Protein AF-A0A3E1P908-F1 (afdb_monomer_lite)

Sequence (232 aa):
MKKQTHFITSTYFISLIKSWLQGTKTRPEIISETADVLHLTSIDPSDVTYLLITVAREMNEDFYTDIVAHINYDADTVPTRKGLIHHLNALLAEEITLQEFMEWARWYSIDEDQLSAGIFEDFVVEYFCLDFLSANDDVFSPYMCRRALEILEYTGASPTQQKIALTLLPGHELDDFKEFLSQVASQHPSTTFIDRYLMKKFGMDHESFPYMQELLTQGTAALLKKAQLLTT

Secondary structure (DSSP, 8-state):
---------HHHHHHHHHHHHTTSS-HHHHHHHHTTTT------TT-HHHHHHHHHHHH-HHHHHHHHHH--SSTTTSPPHHHHHHHHHHHHTTSS-HHHHHHHHTSS---TT---TTTSS-HHHHIIIIIIHHHTGGG--HHHHHHHHHHHS-TTS-HHHHHHHHHT-SHHHHHHHHHHHHHHHHH---HHHHHHHHHHHHS--TTT-TTHHHHHHS-HHHHHHHHTT---

Foldseek 3Di:
DDDPPDPDALVNLLVLQLCLLQQVDAPVRSCVVCCVPQVPPDDDLQDPNVVSLVSLCVVPVVSNVVNVVRDDPFLSRHHALNNLLNLLVCCLVVVDDPSRSLSSLAVDEDDPPDDPPPRYPAVLSVCVSYPLCVVQVVPDDNVLSVLLSVLSPPPVDDSLLSLLLNLCSDPVSVVVLLVVLVCCVPPVDDQVVQQVVCCVRRVDGLVPRPCNVCSVPPRSVVSSCSSNVPDD

Radius of gyration: 21.68 Å; chains: 1; bounding box: 50×30×78 Å

pLDDT: mean 86.83, std 12.47, range [29.58, 98.25]

Structure (mmCIF, N/CA/C/O backbone):
data_AF-A0A3E1P908-F1
#
_entry.id   AF-A0A3E1P908-F1
#
loop_
_atom_site.group_PDB
_atom_site.id
_atom_site.type_symbol
_atom_site.label_atom_id
_atom_site.label_alt_id
_atom_site.label_comp_id
_atom_site.label_asym_id
_atom_site.label_entity_id
_atom_site.label_seq_id
_atom_site.pdbx_PDB_ins_code
_atom_site.Cartn_x
_atom_site.Cartn_y
_atom_site.Cartn_z
_atom_site.occupancy
_atom_site.B_iso_or_equiv
_atom_site.auth_seq_id
_atom_site.auth_comp_id
_atom_site.auth_asym_id
_atom_site.auth_atom_id
_atom_site.pdbx_PDB_model_num
ATOM 1 N N . MET A 1 1 ? 5.418 -1.144 -46.064 1.00 31.47 1 MET A N 1
ATOM 2 C CA . MET A 1 1 ? 4.814 -0.412 -44.924 1.00 31.47 1 MET A CA 1
ATOM 3 C C . MET A 1 1 ? 5.947 0.070 -44.032 1.00 31.47 1 MET A C 1
ATOM 5 O O . MET A 1 1 ? 6.882 -0.698 -43.841 1.00 31.47 1 MET A O 1
ATOM 9 N N . LYS A 1 2 ? 5.929 1.319 -43.550 1.00 29.58 2 LYS A N 1
ATOM 10 C CA . LYS A 1 2 ? 6.964 1.806 -42.622 1.00 29.58 2 LYS A CA 1
ATOM 11 C C . LYS A 1 2 ? 6.670 1.234 -41.233 1.00 29.58 2 LYS A C 1
ATOM 13 O O . LYS A 1 2 ? 5.624 1.561 -40.682 1.00 29.58 2 LYS A O 1
ATOM 18 N N . LYS A 1 3 ? 7.569 0.417 -40.671 1.00 35.12 3 LYS A N 1
ATOM 19 C CA . LYS A 1 3 ? 7.591 0.218 -39.215 1.00 35.12 3 LYS A CA 1
ATOM 20 C C . LYS A 1 3 ? 7.874 1.590 -38.599 1.00 35.12 3 LYS A C 1
ATOM 22 O O . LYS A 1 3 ? 8.847 2.233 -38.994 1.00 35.12 3 LYS A O 1
ATOM 27 N N . GLN A 1 4 ? 7.014 2.065 -37.703 1.00 36.59 4 GLN A N 1
ATOM 28 C CA . GLN A 1 4 ? 7.345 3.210 -36.863 1.00 36.59 4 GLN A CA 1
ATOM 29 C C . GLN A 1 4 ? 8.339 2.717 -35.817 1.00 36.59 4 GLN A C 1
ATOM 31 O O . GLN A 1 4 ? 7.941 2.258 -34.754 1.00 36.59 4 GLN A O 1
ATOM 36 N N . THR A 1 5 ? 9.632 2.783 -36.129 1.00 43.94 5 THR A N 1
ATOM 37 C CA . THR A 1 5 ? 10.663 2.678 -35.099 1.00 43.94 5 THR A CA 1
ATOM 38 C C . THR A 1 5 ? 10.453 3.865 -34.165 1.00 43.94 5 THR A C 1
ATOM 40 O O . THR A 1 5 ? 10.724 5.004 -34.550 1.00 43.94 5 THR A O 1
ATOM 43 N N . HIS A 1 6 ? 9.889 3.635 -32.979 1.00 52.41 6 HIS A N 1
ATOM 44 C CA . HIS A 1 6 ? 9.967 4.629 -31.918 1.00 52.41 6 HIS A CA 1
ATOM 45 C C . HIS A 1 6 ? 11.452 4.839 -31.624 1.00 52.41 6 HIS A C 1
ATOM 47 O O . HIS A 1 6 ? 12.187 3.878 -31.398 1.00 52.41 6 HIS A O 1
ATOM 53 N N . PHE A 1 7 ? 11.912 6.086 -31.714 1.00 66.69 7 PHE A N 1
ATOM 54 C CA . PHE A 1 7 ? 13.265 6.424 -31.301 1.00 66.69 7 PHE A CA 1
ATOM 55 C C . PHE A 1 7 ? 13.305 6.311 -29.780 1.00 66.69 7 PHE A C 1
ATOM 57 O O . PHE A 1 7 ? 12.708 7.122 -29.075 1.00 66.69 7 PHE A O 1
ATOM 64 N N . ILE A 1 8 ? 13.956 5.257 -29.298 1.00 82.44 8 ILE A N 1
ATOM 65 C CA . ILE A 1 8 ? 14.173 5.010 -27.876 1.00 82.44 8 ILE A CA 1
ATOM 66 C C . ILE A 1 8 ? 15.098 6.117 -27.362 1.00 82.44 8 ILE A C 1
ATOM 68 O O . ILE A 1 8 ? 16.099 6.444 -27.999 1.00 82.44 8 ILE A O 1
ATOM 72 N N . THR A 1 9 ? 14.737 6.722 -26.235 1.00 88.38 9 THR A N 1
ATOM 73 C CA . THR A 1 9 ? 15.457 7.846 -25.617 1.00 88.38 9 THR A CA 1
ATOM 74 C C . THR A 1 9 ? 15.631 7.591 -24.126 1.00 88.38 9 THR A C 1
ATOM 76 O O . THR A 1 9 ? 14.898 6.788 -23.547 1.00 88.38 9 THR A O 1
ATOM 79 N N . SER A 1 10 ? 16.532 8.324 -23.476 1.00 86.69 10 SER A N 1
ATOM 80 C CA . SER A 1 10 ? 16.622 8.371 -22.012 1.00 86.69 10 SER A CA 1
ATOM 81 C C . SER A 1 10 ? 15.269 8.679 -21.355 1.00 86.69 10 SER A C 1
ATOM 83 O O . SER A 1 10 ? 14.907 8.030 -20.378 1.00 86.69 10 SER A O 1
ATOM 85 N N . THR A 1 11 ? 14.453 9.568 -21.938 1.00 90.38 11 THR A N 1
ATOM 86 C CA . THR A 1 11 ? 13.087 9.871 -21.466 1.00 90.38 11 THR A CA 1
ATOM 87 C C . THR A 1 11 ? 12.170 8.643 -21.424 1.00 90.38 11 THR A C 1
ATOM 89 O O . THR A 1 11 ? 11.361 8.526 -20.505 1.00 90.38 11 THR A O 1
ATOM 92 N N . TYR A 1 12 ? 12.297 7.709 -22.375 1.00 91.00 12 TYR A N 1
ATOM 93 C CA . TYR A 1 12 ? 11.526 6.458 -22.361 1.00 91.00 12 TYR A CA 1
ATOM 94 C C . TYR A 1 12 ? 11.906 5.589 -21.155 1.00 91.00 12 TYR A C 1
ATOM 96 O O . TYR A 1 12 ? 11.028 5.166 -20.405 1.00 91.00 12 TYR A O 1
ATOM 104 N N . PHE A 1 13 ? 13.205 5.404 -20.906 1.00 91.31 13 PHE A N 1
ATOM 105 C CA . PHE A 1 13 ? 13.691 4.661 -19.740 1.00 91.31 13 PHE A CA 1
ATOM 106 C C . PHE A 1 13 ? 13.316 5.335 -18.414 1.00 91.31 13 PHE A C 1
ATOM 108 O O . PHE A 1 13 ? 12.828 4.655 -17.515 1.00 91.31 13 PHE A O 1
ATOM 115 N N . ILE A 1 14 ? 13.448 6.663 -18.309 1.00 91.38 14 ILE A N 1
ATOM 116 C CA . ILE A 1 14 ? 12.999 7.433 -17.135 1.00 91.38 14 ILE A CA 1
ATOM 117 C C . ILE A 1 14 ? 11.504 7.192 -16.880 1.00 91.38 14 ILE A C 1
ATOM 119 O O . ILE A 1 14 ? 11.108 6.921 -15.748 1.00 91.38 14 ILE A O 1
ATOM 123 N N . SER A 1 15 ? 10.671 7.228 -17.926 1.00 92.69 15 SER A N 1
ATOM 124 C CA . SER A 1 15 ? 9.232 6.968 -17.810 1.00 92.69 15 SER A CA 1
ATOM 125 C C . SER A 1 15 ? 8.925 5.535 -17.367 1.00 92.69 15 SER A C 1
ATOM 127 O O . SER A 1 15 ? 8.019 5.346 -16.556 1.00 92.69 15 SER A O 1
ATOM 129 N N . LEU A 1 16 ? 9.652 4.528 -17.867 1.00 92.69 16 LEU A N 1
ATOM 130 C CA . LEU A 1 16 ? 9.482 3.132 -17.445 1.00 92.69 16 LEU A CA 1
ATOM 131 C C . LEU A 1 16 ? 9.868 2.933 -15.976 1.00 92.69 16 LEU A C 1
ATOM 133 O O . LEU A 1 16 ? 9.100 2.328 -15.229 1.00 92.69 16 LEU A O 1
ATOM 137 N N . ILE A 1 17 ? 11.012 3.479 -15.552 1.00 92.44 17 ILE A N 1
ATOM 138 C CA . ILE A 1 17 ? 11.486 3.368 -14.167 1.00 92.44 17 ILE A CA 1
ATOM 139 C C . ILE A 1 17 ? 10.501 4.062 -13.218 1.00 92.44 17 ILE A C 1
ATOM 141 O O . ILE A 1 17 ? 10.055 3.437 -12.261 1.00 92.44 17 ILE A O 1
ATOM 145 N N . LYS A 1 18 ? 10.063 5.297 -13.509 1.00 93.38 18 LYS A N 1
ATOM 146 C CA . LYS A 1 18 ? 9.038 5.973 -12.687 1.00 93.38 18 LYS A CA 1
ATOM 147 C C . LYS A 1 18 ? 7.720 5.199 -12.659 1.00 93.38 18 LYS A C 1
ATOM 149 O O . LYS A 1 18 ? 7.118 5.073 -11.598 1.00 93.38 18 LYS A O 1
ATOM 154 N N . SER A 1 19 ? 7.308 4.603 -13.783 1.00 94.50 19 SER A N 1
ATOM 155 C CA . SER A 1 19 ? 6.092 3.777 -13.831 1.00 94.50 19 SER A CA 1
ATOM 156 C C . SER A 1 19 ? 6.181 2.546 -12.924 1.00 94.50 19 SER A C 1
ATOM 158 O O . SER A 1 19 ? 5.196 2.224 -12.258 1.00 94.50 19 SER A O 1
ATOM 160 N N . TRP A 1 20 ? 7.347 1.888 -12.881 1.00 93.69 20 TRP A N 1
ATOM 161 C CA . TRP A 1 20 ? 7.646 0.784 -11.965 1.00 93.69 20 TRP A CA 1
ATOM 162 C C . TRP A 1 20 ? 7.648 1.249 -10.502 1.00 93.69 20 TRP A C 1
ATOM 164 O O . TRP A 1 20 ? 6.860 0.739 -9.710 1.00 93.69 20 TRP A O 1
ATOM 174 N N . LEU A 1 21 ? 8.460 2.252 -10.149 1.00 93.31 21 LEU A N 1
ATOM 175 C CA . LEU A 1 21 ? 8.621 2.722 -8.765 1.00 93.31 21 LEU A CA 1
ATOM 176 C C . LEU A 1 21 ? 7.287 3.206 -8.160 1.00 93.31 21 LEU A C 1
ATOM 178 O O . LEU A 1 21 ? 6.905 2.768 -7.074 1.00 93.31 21 LEU A O 1
ATOM 182 N N . GLN A 1 22 ? 6.502 3.984 -8.914 1.00 94.56 22 GLN A N 1
ATOM 183 C CA . GLN A 1 22 ? 5.172 4.451 -8.495 1.00 94.56 22 GLN A CA 1
ATOM 184 C C . GLN A 1 22 ? 4.109 3.339 -8.419 1.00 94.56 22 GLN A C 1
ATOM 186 O O . GLN A 1 22 ? 3.005 3.580 -7.917 1.00 94.56 22 GLN A O 1
ATOM 191 N N . GLY A 1 23 ? 4.403 2.150 -8.962 1.00 95.00 23 GLY A N 1
ATOM 192 C CA . GLY A 1 23 ? 3.515 0.987 -9.045 1.00 95.00 23 GLY A CA 1
ATOM 193 C C . GLY A 1 23 ? 2.497 1.022 -10.184 1.00 95.00 23 GLY A C 1
ATOM 194 O O . GLY A 1 23 ? 1.617 0.172 -10.250 1.00 95.00 23 GLY A O 1
ATOM 195 N N . THR A 1 24 ? 2.577 1.988 -11.100 1.00 95.50 24 THR A N 1
ATOM 196 C CA . THR A 1 24 ? 1.651 2.057 -12.251 1.00 95.50 24 THR A CA 1
ATOM 197 C C . THR A 1 24 ? 1.930 1.003 -13.327 1.00 95.50 24 THR A C 1
ATOM 199 O O . THR A 1 24 ? 1.135 0.868 -14.258 1.00 95.50 24 THR A O 1
ATOM 202 N N . LYS A 1 25 ? 3.038 0.262 -13.188 1.00 95.81 25 LYS A N 1
ATOM 203 C CA . LYS A 1 25 ? 3.356 -0.974 -13.904 1.00 95.81 25 LYS A CA 1
ATOM 204 C C . LYS A 1 25 ? 3.959 -2.005 -12.951 1.00 95.81 25 LYS A C 1
ATOM 206 O O . LYS A 1 25 ? 4.721 -1.665 -12.046 1.00 95.81 25 LYS A O 1
ATOM 211 N N . THR A 1 26 ? 3.654 -3.267 -13.207 1.00 94.69 26 THR A N 1
ATOM 212 C CA . THR A 1 26 ? 4.278 -4.454 -12.616 1.00 94.69 26 THR A CA 1
ATOM 213 C C . THR A 1 26 ? 5.483 -4.918 -13.444 1.00 94.69 26 THR A C 1
ATOM 215 O O . THR A 1 26 ? 5.689 -4.483 -14.581 1.00 94.69 26 THR A O 1
ATOM 218 N N . ARG A 1 27 ? 6.280 -5.849 -12.902 1.00 91.06 27 ARG A N 1
ATOM 219 C CA . ARG A 1 27 ? 7.422 -6.447 -13.611 1.00 91.06 27 ARG A CA 1
ATOM 220 C C . ARG A 1 27 ? 7.000 -7.158 -14.916 1.00 91.06 27 ARG A C 1
ATOM 222 O O . ARG A 1 27 ? 7.621 -6.865 -15.940 1.00 91.06 27 ARG A O 1
ATOM 229 N N . PRO A 1 28 ? 5.949 -8.009 -14.954 1.00 91.44 28 PRO A N 1
ATOM 230 C CA . PRO A 1 28 ? 5.472 -8.617 -16.200 1.00 91.44 28 PRO A CA 1
ATOM 231 C C . PRO A 1 28 ? 5.031 -7.600 -17.259 1.00 91.44 28 PRO A C 1
ATOM 233 O O . PRO A 1 28 ? 5.315 -7.792 -18.440 1.00 91.44 28 PRO A O 1
ATOM 236 N N . GLU A 1 29 ? 4.397 -6.491 -16.865 1.00 94.06 29 GLU A N 1
ATOM 237 C CA . GLU A 1 29 ? 3.993 -5.436 -17.805 1.00 94.06 29 GLU A CA 1
ATOM 238 C C . GLU A 1 29 ? 5.196 -4.700 -18.412 1.00 94.06 29 GLU A C 1
ATOM 240 O O . GLU A 1 29 ? 5.191 -4.422 -19.611 1.00 94.06 29 GLU A O 1
ATOM 245 N N . ILE A 1 30 ? 6.242 -4.421 -17.621 1.00 91.38 30 ILE A N 1
ATOM 246 C CA . ILE A 1 30 ? 7.501 -3.845 -18.128 1.00 91.38 30 ILE A CA 1
ATOM 247 C C . ILE A 1 30 ? 8.152 -4.794 -19.145 1.00 91.38 30 ILE A C 1
ATOM 249 O O . ILE A 1 30 ? 8.542 -4.354 -20.228 1.00 91.38 30 ILE A O 1
ATOM 253 N N . ILE A 1 31 ? 8.227 -6.097 -18.845 1.00 88.06 31 ILE A N 1
ATOM 254 C CA . ILE A 1 31 ? 8.749 -7.113 -19.777 1.00 88.06 31 ILE A CA 1
ATOM 255 C C . ILE A 1 31 ? 7.909 -7.140 -21.063 1.00 88.06 31 ILE A C 1
ATOM 257 O O . ILE A 1 31 ? 8.455 -7.061 -22.163 1.00 88.06 31 ILE A O 1
ATOM 261 N N . SER A 1 32 ? 6.581 -7.207 -20.941 1.00 88.12 32 SER A N 1
ATOM 262 C CA . SER A 1 32 ? 5.682 -7.321 -22.092 1.00 88.12 32 SER A CA 1
ATOM 263 C C . SER A 1 32 ? 5.694 -6.085 -22.992 1.00 88.12 32 SER A C 1
ATOM 265 O O . SER A 1 32 ? 5.587 -6.235 -24.207 1.00 88.12 32 SER A O 1
ATOM 267 N N . GLU A 1 33 ? 5.808 -4.875 -22.437 1.00 87.25 33 GLU A N 1
ATOM 268 C CA . GLU A 1 33 ? 5.886 -3.640 -23.232 1.00 87.25 33 GLU A CA 1
ATOM 269 C C . GLU A 1 33 ? 7.225 -3.523 -23.975 1.00 87.25 33 GLU A C 1
ATOM 271 O O . GLU A 1 33 ? 7.287 -3.008 -25.092 1.00 87.25 33 GLU A O 1
ATOM 276 N N . THR A 1 34 ? 8.302 -4.026 -23.372 1.00 84.75 34 THR A N 1
ATOM 277 C CA . THR A 1 34 ? 9.667 -3.874 -23.891 1.00 84.75 34 THR A CA 1
ATOM 278 C C . THR A 1 34 ? 10.143 -5.048 -24.755 1.00 84.75 34 THR A C 1
ATOM 280 O O . THR A 1 34 ? 11.185 -4.935 -25.401 1.00 84.75 34 THR A O 1
ATOM 283 N N . ALA A 1 35 ? 9.392 -6.151 -24.838 1.00 81.69 35 ALA A N 1
ATOM 284 C CA . ALA A 1 35 ? 9.783 -7.382 -25.537 1.00 81.69 35 ALA A CA 1
ATOM 285 C C . ALA A 1 35 ? 10.215 -7.175 -27.008 1.00 81.69 35 ALA A C 1
ATOM 287 O O . ALA A 1 35 ? 11.228 -7.728 -27.444 1.00 81.69 35 ALA A O 1
ATOM 288 N N . ASP A 1 36 ? 9.498 -6.334 -27.760 1.00 76.44 36 ASP A N 1
ATOM 289 C CA . ASP A 1 36 ? 9.789 -6.025 -29.173 1.00 76.44 36 ASP A CA 1
ATOM 290 C C . ASP A 1 36 ? 10.970 -5.053 -29.374 1.00 76.44 36 ASP A C 1
ATOM 292 O O . ASP A 1 36 ? 11.438 -4.872 -30.501 1.00 76.44 36 ASP A O 1
ATOM 296 N N . VAL A 1 37 ? 11.416 -4.391 -28.302 1.00 75.25 37 VAL A N 1
ATOM 297 C CA . VAL A 1 37 ? 12.219 -3.155 -28.352 1.00 75.25 37 VAL A CA 1
ATOM 298 C C . VAL A 1 37 ? 13.572 -3.320 -27.657 1.00 75.25 37 VAL A C 1
ATOM 300 O O . VAL A 1 37 ? 14.599 -2.925 -28.202 1.00 75.25 37 VAL A O 1
ATOM 303 N N . LEU A 1 38 ? 13.556 -3.912 -26.463 1.00 76.31 38 LEU A N 1
ATOM 304 C CA . LEU A 1 38 ? 14.710 -4.167 -25.600 1.00 76.31 38 LEU A CA 1
ATOM 305 C C . LEU A 1 38 ? 15.041 -5.666 -25.490 1.00 76.31 38 LEU A C 1
ATOM 307 O O . LEU A 1 38 ? 16.081 -6.022 -24.949 1.00 76.31 38 LEU A O 1
ATOM 311 N N . HIS A 1 39 ? 14.156 -6.543 -25.981 1.00 70.12 39 HIS A N 1
ATOM 312 C CA . HIS A 1 39 ? 14.308 -8.004 -25.954 1.00 70.12 39 HIS A CA 1
ATOM 313 C C . HIS A 1 39 ? 14.584 -8.592 -24.556 1.00 70.12 39 HIS A C 1
ATOM 315 O O . HIS A 1 39 ? 15.306 -9.581 -24.423 1.00 70.12 39 HIS A O 1
ATOM 321 N N . LEU A 1 40 ? 13.978 -8.012 -23.511 1.00 69.12 40 LEU A N 1
ATOM 322 C CA . LEU A 1 40 ? 14.090 -8.514 -22.140 1.00 69.12 40 LEU A CA 1
ATOM 323 C C . LEU A 1 40 ? 13.408 -9.886 -22.036 1.00 69.12 40 LEU A C 1
ATOM 325 O O . LEU A 1 40 ? 12.184 -9.985 -22.043 1.00 69.12 40 LEU A O 1
ATOM 329 N N . THR A 1 41 ? 14.196 -10.958 -21.954 1.00 60.09 41 THR A N 1
ATOM 330 C CA . THR A 1 41 ? 13.687 -12.333 -21.803 1.00 60.09 41 THR A CA 1
ATOM 331 C C . THR A 1 41 ? 13.385 -12.702 -20.352 1.00 60.09 41 THR A C 1
ATOM 333 O O . THR A 1 41 ? 12.559 -13.577 -20.100 1.00 60.09 41 THR A O 1
ATOM 336 N N . SER A 1 42 ? 14.046 -12.043 -19.403 1.00 60.81 42 SER A N 1
ATOM 337 C CA . SER A 1 42 ? 13.844 -12.181 -17.961 1.00 60.81 42 SER A CA 1
ATOM 338 C C . SER A 1 42 ? 14.479 -10.991 -17.249 1.00 60.81 42 SER A C 1
ATOM 340 O O . SER A 1 42 ? 15.575 -10.576 -17.627 1.00 60.81 42 SER A O 1
ATOM 342 N N . ILE A 1 43 ? 13.835 -10.489 -16.199 1.00 61.06 43 ILE A N 1
ATOM 343 C CA . ILE A 1 43 ? 14.460 -9.568 -15.242 1.00 61.06 43 ILE A CA 1
ATOM 344 C C . ILE A 1 43 ? 14.962 -10.418 -14.074 1.00 61.06 43 ILE A C 1
ATOM 346 O O . ILE A 1 43 ? 14.233 -11.295 -13.610 1.00 61.06 43 ILE A O 1
ATOM 350 N N . ASP A 1 44 ? 16.202 -10.198 -13.630 1.00 61.25 44 ASP A N 1
ATOM 351 C CA . ASP A 1 44 ? 16.678 -10.769 -12.366 1.00 61.25 44 ASP A CA 1
ATOM 352 C C . ASP A 1 44 ? 15.738 -10.289 -11.243 1.00 61.25 44 ASP A C 1
ATOM 354 O O . ASP A 1 44 ? 15.425 -9.095 -11.212 1.00 61.25 44 ASP A O 1
ATOM 358 N N . PRO A 1 45 ? 15.245 -11.165 -10.347 1.00 54.16 45 PRO A N 1
ATOM 359 C CA . PRO A 1 45 ? 14.299 -10.762 -9.305 1.00 54.16 45 PRO A CA 1
ATOM 360 C C . PRO A 1 45 ? 14.799 -9.599 -8.431 1.00 54.16 45 PRO A C 1
ATOM 362 O O . PRO A 1 45 ? 13.981 -8.895 -7.848 1.00 54.16 45 PRO A O 1
ATOM 365 N N . SER A 1 46 ? 16.112 -9.360 -8.363 1.00 56.47 46 SER A N 1
ATOM 366 C CA . SER A 1 46 ? 16.694 -8.343 -7.486 1.00 56.47 46 SER A CA 1
ATOM 367 C C . SER A 1 46 ? 16.378 -6.882 -7.843 1.00 56.47 46 SER A C 1
ATOM 369 O O . SER A 1 46 ? 16.166 -6.114 -6.908 1.00 56.47 46 SER A O 1
ATOM 371 N N . ASP A 1 47 ? 16.332 -6.457 -9.120 1.00 76.88 47 ASP A N 1
ATOM 372 C CA . ASP A 1 47 ? 16.066 -5.038 -9.449 1.00 76.88 47 ASP A CA 1
ATOM 373 C C . ASP A 1 47 ? 15.647 -4.754 -10.920 1.00 76.88 47 ASP A C 1
ATOM 375 O O . ASP A 1 47 ? 16.430 -4.871 -11.869 1.00 76.88 47 ASP A O 1
ATOM 379 N N . VAL A 1 48 ? 14.405 -4.278 -11.107 1.00 85.75 48 VAL A N 1
ATOM 380 C CA . VAL A 1 48 ? 13.860 -3.796 -12.399 1.00 85.75 48 VAL A CA 1
ATOM 381 C C . VAL A 1 48 ? 14.508 -2.476 -12.840 1.00 85.75 48 VAL A C 1
ATOM 383 O O . VAL A 1 48 ? 14.759 -2.278 -14.032 1.00 85.75 48 VAL A O 1
ATOM 386 N N . THR A 1 49 ? 14.798 -1.575 -11.901 1.00 88.00 49 THR A N 1
ATOM 387 C CA . THR A 1 49 ? 15.418 -0.269 -12.156 1.00 88.00 49 THR A CA 1
ATOM 388 C C . THR A 1 49 ? 16.844 -0.450 -12.665 1.00 88.00 49 THR A C 1
ATOM 390 O O . THR A 1 49 ? 17.193 0.105 -13.710 1.00 88.00 49 THR A O 1
ATOM 393 N N . TYR A 1 50 ? 17.648 -1.285 -11.999 1.00 86.50 50 TYR A N 1
ATOM 394 C CA . TYR A 1 50 ? 19.000 -1.628 -12.447 1.00 86.50 50 TYR A CA 1
ATOM 395 C C . TYR A 1 50 ? 19.025 -2.228 -13.857 1.00 86.50 50 TYR A C 1
ATOM 397 O O . TYR A 1 50 ? 19.880 -1.844 -14.663 1.00 86.50 50 TYR A O 1
ATOM 405 N N . LEU A 1 51 ? 18.088 -3.125 -14.194 1.00 86.06 51 LEU A N 1
ATOM 406 C CA . LEU A 1 51 ? 18.019 -3.671 -15.550 1.00 86.06 51 LEU A CA 1
ATOM 407 C C . LEU A 1 51 ? 17.726 -2.573 -16.578 1.00 86.06 51 LEU A C 1
ATOM 409 O O . LEU A 1 51 ? 18.428 -2.482 -17.584 1.00 86.06 51 LEU A O 1
ATOM 413 N N . LEU A 1 52 ? 16.724 -1.724 -16.329 1.00 89.12 52 LEU A N 1
ATOM 414 C CA . LEU A 1 52 ? 16.366 -0.636 -17.243 1.00 89.12 52 LEU A CA 1
ATOM 415 C C . LEU A 1 52 ? 17.531 0.350 -17.439 1.00 89.12 52 LEU A C 1
ATOM 417 O O . LEU A 1 52 ? 17.783 0.770 -18.567 1.00 89.12 52 LEU A O 1
ATOM 421 N N . ILE A 1 53 ? 18.288 0.658 -16.380 1.00 88.50 53 ILE A N 1
ATOM 422 C CA . ILE A 1 53 ? 19.508 1.482 -16.443 1.00 88.50 53 ILE A CA 1
ATOM 423 C C . ILE A 1 53 ? 20.620 0.787 -17.245 1.00 88.50 53 ILE A C 1
ATOM 425 O O . ILE A 1 53 ? 21.268 1.423 -18.079 1.00 88.50 53 ILE A O 1
ATOM 429 N N . THR A 1 54 ? 20.838 -0.509 -17.019 1.00 86.75 54 THR A N 1
ATOM 430 C CA . THR A 1 54 ? 21.863 -1.303 -17.717 1.00 86.75 54 THR A CA 1
ATOM 431 C C . THR A 1 54 ? 21.590 -1.344 -19.217 1.00 86.75 54 THR A C 1
ATOM 433 O O . THR A 1 54 ? 22.455 -0.987 -20.015 1.00 86.75 54 THR A O 1
ATOM 436 N N . VAL A 1 55 ? 20.358 -1.677 -19.597 1.00 86.81 55 VAL A N 1
ATOM 437 C CA . VAL A 1 55 ? 19.922 -1.744 -20.995 1.00 86.81 55 VAL A CA 1
ATOM 438 C C . VAL A 1 55 ? 19.980 -0.365 -21.654 1.00 86.81 55 VAL A C 1
ATOM 440 O O . VAL A 1 55 ? 20.469 -0.244 -22.775 1.00 86.81 55 VAL A O 1
ATOM 443 N N . ALA A 1 56 ? 19.567 0.700 -20.957 1.00 88.38 56 ALA A N 1
ATOM 444 C CA . ALA A 1 56 ? 19.708 2.063 -21.464 1.00 88.38 56 ALA A CA 1
ATOM 445 C C . ALA A 1 56 ? 21.168 2.406 -21.791 1.00 88.38 56 ALA A C 1
ATOM 447 O O . ALA A 1 56 ? 21.441 2.939 -22.868 1.00 88.38 56 ALA A O 1
ATOM 448 N N . ARG A 1 57 ? 22.100 2.054 -20.895 1.00 87.12 57 ARG A N 1
ATOM 449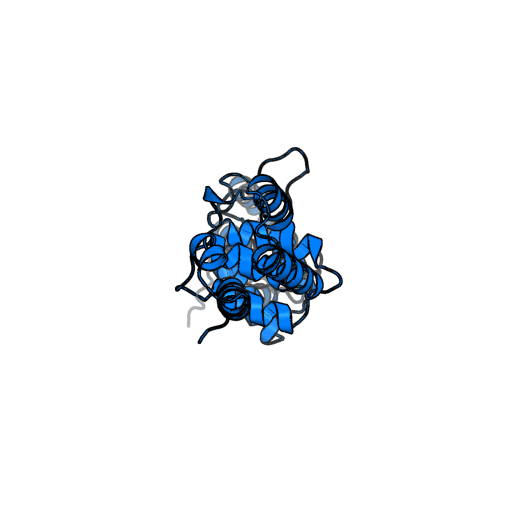 C CA . ARG A 1 57 ? 23.539 2.287 -21.073 1.00 87.12 57 ARG A CA 1
ATOM 450 C C . ARG A 1 57 ? 24.130 1.481 -22.231 1.00 87.12 57 ARG A C 1
ATOM 452 O O . ARG A 1 57 ? 24.958 2.013 -22.964 1.00 87.12 57 ARG A O 1
ATOM 459 N N . GLU A 1 58 ? 23.717 0.226 -22.410 1.00 86.81 58 GLU A N 1
ATOM 460 C CA . GLU A 1 58 ? 24.146 -0.607 -23.544 1.00 86.81 58 GLU A CA 1
ATOM 461 C C . GLU A 1 58 ? 23.669 -0.047 -24.893 1.00 86.81 58 GLU A C 1
ATOM 463 O O . GLU A 1 58 ? 24.374 -0.163 -25.896 1.00 86.81 58 GLU A O 1
ATOM 468 N N . MET A 1 59 ? 22.497 0.599 -24.922 1.00 86.56 59 MET A N 1
ATOM 469 C CA . MET A 1 59 ? 21.986 1.280 -26.115 1.00 86.56 59 MET A CA 1
ATOM 470 C C . MET A 1 59 ? 22.683 2.618 -26.389 1.00 86.56 59 MET A C 1
ATOM 472 O O . MET A 1 59 ? 22.959 2.934 -27.549 1.00 86.56 59 MET A O 1
ATOM 476 N N . ASN A 1 60 ? 22.938 3.413 -25.348 1.00 86.12 60 ASN A N 1
ATOM 477 C CA . ASN A 1 60 ? 23.723 4.643 -25.411 1.00 86.12 60 ASN A CA 1
ATOM 478 C C . ASN A 1 60 ? 24.270 5.000 -24.018 1.00 86.12 60 ASN A C 1
ATOM 480 O O . ASN A 1 60 ? 23.498 5.210 -23.083 1.00 86.12 60 ASN A O 1
ATOM 484 N N . GLU A 1 61 ? 25.589 5.154 -23.882 1.00 86.50 61 GLU A N 1
ATOM 485 C CA . GLU A 1 61 ? 26.215 5.481 -22.596 1.00 86.50 61 GLU A CA 1
ATOM 486 C C . GLU A 1 61 ? 25.751 6.840 -22.034 1.00 86.50 61 GLU A C 1
ATOM 488 O O . GLU A 1 61 ? 25.606 6.977 -20.818 1.00 86.50 61 GLU A O 1
ATOM 493 N N . ASP A 1 62 ? 25.393 7.802 -22.896 1.00 89.75 62 ASP A N 1
ATOM 494 C CA . ASP A 1 62 ? 24.836 9.093 -22.467 1.00 89.75 62 ASP A CA 1
ATOM 495 C C . ASP A 1 62 ? 23.502 8.936 -21.707 1.00 89.75 62 ASP A C 1
ATOM 497 O O . ASP A 1 62 ? 23.219 9.711 -20.789 1.00 89.75 62 ASP A O 1
ATOM 501 N N . PHE A 1 63 ? 22.698 7.905 -22.017 1.00 90.12 63 PHE A N 1
ATOM 502 C CA . PHE A 1 63 ? 21.410 7.686 -21.346 1.00 90.12 63 PHE A CA 1
ATOM 503 C C . PHE A 1 63 ? 21.571 7.383 -19.855 1.00 90.12 63 PHE A C 1
ATOM 505 O O . PHE A 1 63 ? 20.684 7.733 -19.082 1.00 90.12 63 PHE A O 1
ATOM 512 N N . TYR A 1 64 ? 22.687 6.780 -19.429 1.00 86.31 64 TYR A N 1
ATOM 513 C CA . TYR A 1 64 ? 22.966 6.577 -18.004 1.00 86.31 64 TYR A CA 1
ATOM 514 C C . TYR A 1 64 ? 23.036 7.920 -17.264 1.00 86.31 64 TYR A C 1
ATOM 516 O O . TYR A 1 64 ? 22.408 8.092 -16.219 1.00 86.31 64 TYR A O 1
ATOM 524 N N . THR A 1 65 ? 23.759 8.885 -17.839 1.00 87.06 65 THR A N 1
ATOM 525 C CA . THR A 1 65 ? 23.922 10.230 -17.270 1.00 87.06 65 THR A CA 1
ATOM 526 C C . THR A 1 65 ? 22.583 10.960 -17.205 1.00 87.06 65 THR A C 1
ATOM 528 O O . THR A 1 65 ? 22.253 11.531 -16.167 1.00 87.06 65 THR A O 1
ATOM 531 N N . ASP A 1 66 ? 21.781 10.881 -18.271 1.00 87.31 66 ASP A N 1
ATOM 532 C CA . ASP A 1 66 ? 20.429 11.447 -18.290 1.00 87.31 66 ASP A CA 1
ATOM 533 C C . ASP A 1 66 ? 19.527 10.820 -17.218 1.00 87.31 66 ASP A C 1
ATOM 535 O O . ASP A 1 66 ? 18.857 11.549 -16.490 1.00 87.31 66 ASP A O 1
ATOM 539 N N . ILE A 1 67 ? 19.497 9.488 -17.100 1.00 86.19 67 ILE A N 1
ATOM 540 C CA . ILE A 1 67 ? 18.625 8.790 -16.144 1.00 86.19 67 ILE A CA 1
ATOM 541 C C . ILE A 1 67 ? 18.990 9.177 -14.707 1.00 86.19 67 ILE A C 1
ATOM 543 O O . ILE A 1 67 ? 18.113 9.591 -13.950 1.00 86.19 67 ILE A O 1
ATOM 547 N N . VAL A 1 68 ? 20.276 9.121 -14.347 1.00 84.88 68 VAL A N 1
ATOM 548 C CA . VAL A 1 68 ? 20.751 9.486 -13.000 1.00 84.88 68 VAL A CA 1
ATOM 549 C C . VAL A 1 68 ? 20.504 10.968 -12.683 1.00 84.88 68 VAL A C 1
ATOM 551 O O . VAL A 1 68 ? 20.277 11.310 -11.528 1.00 84.88 68 VAL A O 1
ATOM 554 N N . ALA A 1 69 ? 20.492 11.852 -13.686 1.00 84.00 69 ALA A N 1
ATOM 555 C CA . ALA A 1 69 ? 20.198 13.274 -13.496 1.00 84.00 69 ALA A CA 1
ATOM 556 C C . ALA A 1 69 ? 18.696 13.615 -13.367 1.00 84.00 69 ALA A C 1
ATOM 558 O O . ALA A 1 69 ? 18.373 14.732 -12.965 1.00 84.00 69 ALA A O 1
ATOM 559 N N . HIS A 1 70 ? 17.783 12.700 -13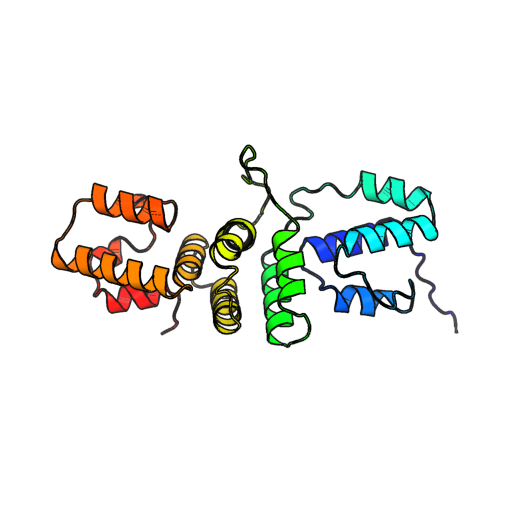.726 1.00 83.69 70 HIS A N 1
ATOM 560 C CA . HIS A 1 70 ? 16.330 12.956 -13.784 1.00 83.69 70 HIS A CA 1
ATOM 561 C C . HIS A 1 70 ? 15.473 11.998 -12.935 1.00 83.69 70 HIS A C 1
ATOM 563 O O . HIS A 1 70 ? 14.253 12.188 -12.831 1.00 83.69 70 HIS A O 1
ATOM 569 N N . ILE A 1 71 ? 16.081 10.972 -12.336 1.00 80.94 71 ILE A N 1
ATOM 570 C CA . ILE A 1 71 ? 15.462 10.129 -11.311 1.00 80.94 71 ILE A CA 1
ATOM 571 C C . ILE A 1 71 ? 16.022 10.546 -9.955 1.00 80.94 71 ILE A C 1
ATOM 573 O O . ILE A 1 71 ? 17.052 10.052 -9.503 1.00 80.94 71 ILE A O 1
ATOM 577 N N . ASN A 1 72 ? 15.305 11.459 -9.309 1.00 71.25 72 ASN A N 1
ATOM 578 C CA . ASN A 1 72 ? 15.421 11.655 -7.875 1.00 71.25 72 ASN A CA 1
ATOM 579 C C . ASN A 1 72 ? 14.516 10.633 -7.187 1.00 71.25 72 ASN A C 1
ATOM 581 O O . ASN A 1 72 ? 13.378 10.443 -7.608 1.00 71.25 72 ASN A O 1
ATOM 585 N N . TYR A 1 73 ? 14.980 10.028 -6.098 1.00 68.44 73 TYR A N 1
ATOM 586 C CA . TYR A 1 73 ? 14.143 9.173 -5.25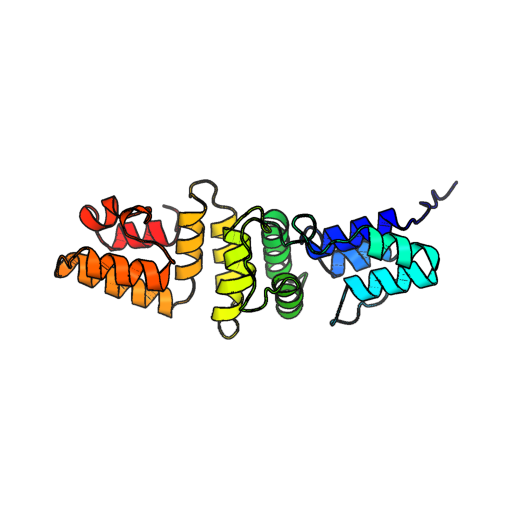4 1.00 68.44 73 TYR A CA 1
ATOM 587 C C . TYR A 1 73 ? 13.297 10.021 -4.286 1.00 68.44 73 TYR A C 1
ATOM 589 O O . TYR A 1 73 ? 13.426 9.924 -3.067 1.00 68.44 73 TYR A O 1
ATOM 597 N N . ASP A 1 74 ? 12.491 10.918 -4.861 1.00 71.94 74 ASP A N 1
ATOM 598 C CA . ASP A 1 74 ? 11.585 11.834 -4.164 1.00 71.94 74 ASP A CA 1
ATOM 599 C C . ASP A 1 74 ? 10.104 11.512 -4.467 1.00 71.94 74 ASP A C 1
ATOM 601 O O . ASP A 1 74 ? 9.775 10.417 -4.940 1.00 71.94 74 ASP A O 1
ATOM 605 N N . ALA A 1 75 ? 9.206 12.456 -4.169 1.00 72.31 75 ALA A N 1
ATOM 606 C CA . ALA A 1 75 ? 7.761 12.330 -4.349 1.00 72.31 75 ALA A CA 1
ATOM 607 C C . ALA A 1 75 ? 7.331 11.868 -5.757 1.00 72.31 75 ALA A C 1
ATOM 609 O O . ALA A 1 75 ? 6.268 11.263 -5.893 1.00 72.31 75 ALA A O 1
ATOM 610 N N . ASP A 1 76 ? 8.136 12.096 -6.805 1.00 80.56 76 ASP A N 1
ATOM 611 C CA . ASP A 1 76 ? 7.800 11.646 -8.162 1.00 80.56 76 ASP A CA 1
ATOM 612 C C . ASP A 1 76 ? 8.153 10.177 -8.470 1.00 80.56 76 ASP A C 1
ATOM 614 O O . ASP A 1 76 ? 7.810 9.674 -9.544 1.00 80.56 76 ASP A O 1
ATOM 618 N N . THR A 1 77 ? 8.734 9.452 -7.507 1.00 86.69 77 THR A N 1
ATOM 619 C CA . THR A 1 77 ? 9.021 8.010 -7.616 1.00 86.69 77 THR A CA 1
ATOM 620 C C . THR A 1 77 ? 8.268 7.131 -6.622 1.00 86.69 77 THR A C 1
ATOM 622 O O . THR A 1 77 ? 8.013 5.975 -6.959 1.00 86.69 77 THR A O 1
ATOM 625 N N . VAL A 1 78 ? 7.911 7.627 -5.429 1.00 90.25 78 VAL A N 1
ATOM 626 C CA . VAL A 1 78 ? 7.337 6.804 -4.340 1.00 90.25 78 VAL A CA 1
ATOM 627 C C . VAL A 1 78 ? 6.057 6.041 -4.729 1.00 90.25 78 VAL A C 1
ATOM 629 O O . VAL A 1 78 ? 5.305 6.489 -5.601 1.00 90.25 78 VAL A O 1
ATOM 632 N N . PRO A 1 79 ? 5.765 4.896 -4.073 1.00 94.00 79 PRO A N 1
ATOM 633 C CA . PRO A 1 79 ? 4.518 4.165 -4.268 1.00 94.00 79 PRO A CA 1
ATOM 634 C C . PRO A 1 79 ? 3.278 5.061 -4.149 1.00 94.00 79 PRO A C 1
ATOM 636 O O . PRO A 1 79 ? 3.101 5.801 -3.183 1.00 94.00 79 PRO A O 1
ATOM 639 N N . THR A 1 80 ? 2.385 4.965 -5.134 1.00 94.94 80 THR A N 1
ATOM 640 C CA . THR A 1 80 ? 1.141 5.752 -5.194 1.00 94.94 80 THR A CA 1
ATOM 641 C C . THR A 1 80 ? -0.069 4.901 -4.810 1.00 94.94 80 THR A C 1
ATOM 643 O O . THR A 1 80 ? -0.034 3.677 -4.951 1.00 94.94 80 THR A O 1
ATOM 646 N N . ARG A 1 81 ? -1.202 5.512 -4.419 1.00 95.81 81 ARG A N 1
ATOM 647 C CA . ARG A 1 81 ? -2.448 4.751 -4.158 1.00 95.81 81 ARG A CA 1
ATOM 648 C C . ARG A 1 81 ? -2.871 3.935 -5.374 1.00 95.81 81 ARG A C 1
ATOM 650 O O . ARG A 1 81 ? -3.253 2.776 -5.236 1.00 95.81 81 ARG A O 1
ATOM 657 N N . LYS A 1 82 ? -2.785 4.536 -6.565 1.00 96.19 82 LYS A N 1
ATOM 658 C CA . LYS A 1 82 ? -3.086 3.853 -7.826 1.00 96.19 82 LYS A CA 1
ATOM 659 C C . LYS A 1 82 ? -2.160 2.652 -8.027 1.00 96.19 82 LYS A C 1
ATOM 661 O O . LYS A 1 82 ? -2.645 1.597 -8.415 1.00 96.19 82 LYS A O 1
ATOM 666 N N . GLY A 1 83 ? -0.866 2.807 -7.752 1.00 96.69 83 GLY A N 1
ATOM 667 C CA . GLY A 1 83 ? 0.107 1.727 -7.873 1.00 96.69 83 GLY A CA 1
ATOM 668 C C . GLY A 1 83 ? -0.116 0.596 -6.875 1.00 96.69 83 GLY A C 1
ATOM 669 O O . GLY A 1 83 ? -0.120 -0.564 -7.268 1.00 96.69 83 GLY A O 1
ATOM 670 N N . LEU A 1 84 ? -0.412 0.921 -5.614 1.00 97.31 84 LEU A N 1
ATOM 671 C CA . LEU A 1 84 ? -0.725 -0.076 -4.590 1.00 97.31 84 LEU A CA 1
ATOM 672 C C . LEU A 1 84 ? -1.993 -0.872 -4.936 1.00 97.31 84 LEU A C 1
ATOM 674 O O . LEU A 1 84 ? -1.995 -2.096 -4.843 1.00 97.31 84 LEU A O 1
ATOM 678 N N . ILE A 1 85 ? -3.048 -0.196 -5.401 1.00 97.81 85 ILE A N 1
ATOM 679 C CA . ILE A 1 85 ? -4.273 -0.842 -5.900 1.00 97.81 85 ILE A CA 1
ATOM 680 C C . ILE A 1 85 ? -3.977 -1.720 -7.127 1.00 97.81 85 ILE A C 1
ATOM 682 O O . ILE A 1 85 ? -4.483 -2.838 -7.211 1.00 97.81 85 ILE A O 1
ATOM 686 N N . HIS A 1 86 ? -3.148 -1.251 -8.064 1.00 98.25 86 HIS A N 1
ATOM 687 C CA . HIS A 1 86 ? -2.753 -1.999 -9.265 1.00 98.25 86 HIS A CA 1
ATOM 688 C C . HIS A 1 86 ? -1.997 -3.287 -8.913 1.00 98.25 86 HIS A C 1
ATOM 690 O O . HIS A 1 86 ? -2.400 -4.374 -9.322 1.00 98.25 86 HIS A O 1
ATOM 696 N N . HIS A 1 87 ? -0.967 -3.185 -8.072 1.00 97.56 87 HIS A N 1
ATOM 697 C CA . HIS A 1 87 ? -0.168 -4.321 -7.606 1.00 97.56 87 HIS A CA 1
ATOM 698 C C . HIS A 1 87 ? -0.972 -5.306 -6.743 1.00 97.56 87 HIS A C 1
ATOM 700 O O . HIS A 1 87 ? -0.816 -6.515 -6.903 1.00 97.56 87 HIS A O 1
ATOM 706 N N . LEU A 1 88 ? -1.885 -4.833 -5.884 1.00 97.44 88 LEU A N 1
ATOM 707 C CA . LEU A 1 88 ? -2.800 -5.714 -5.142 1.00 97.44 88 LEU A CA 1
ATOM 708 C C . LEU A 1 88 ? -3.755 -6.473 -6.076 1.00 97.44 88 LEU A C 1
ATOM 710 O O . LEU A 1 88 ? -3.998 -7.658 -5.852 1.00 97.44 88 LEU A O 1
ATOM 714 N N . ASN A 1 89 ? -4.274 -5.829 -7.126 1.00 97.69 89 ASN A N 1
ATOM 715 C CA . ASN A 1 89 ? -5.103 -6.497 -8.133 1.00 97.69 89 ASN A CA 1
ATOM 716 C C . ASN A 1 89 ? -4.305 -7.552 -8.916 1.00 97.69 89 ASN A C 1
ATOM 718 O O . ASN A 1 89 ? -4.760 -8.690 -9.014 1.00 97.69 89 ASN A O 1
ATOM 722 N N . ALA A 1 90 ? -3.104 -7.218 -9.397 1.00 97.31 90 ALA A N 1
ATOM 723 C CA . ALA A 1 90 ? -2.229 -8.151 -10.113 1.00 97.31 90 ALA A CA 1
ATOM 724 C C . ALA A 1 90 ? -1.845 -9.372 -9.252 1.00 97.31 90 ALA A C 1
ATOM 726 O O . ALA A 1 90 ? -1.878 -10.509 -9.725 1.00 97.31 90 ALA A O 1
ATOM 727 N N . LEU A 1 91 ? -1.557 -9.164 -7.960 1.00 96.69 91 LEU A N 1
ATOM 728 C CA . LEU A 1 91 ? -1.281 -10.244 -7.005 1.00 96.69 91 LEU A CA 1
ATOM 729 C C . LEU A 1 91 ? -2.498 -11.165 -6.806 1.00 96.69 91 LEU A C 1
ATOM 731 O O . LEU A 1 91 ? -2.355 -12.381 -6.705 1.00 96.69 91 LEU A O 1
ATOM 735 N N . LEU A 1 92 ? -3.705 -10.598 -6.749 1.00 96.50 92 LEU A N 1
ATOM 736 C CA . LEU A 1 92 ? -4.952 -11.358 -6.607 1.00 96.50 92 LEU A CA 1
ATOM 737 C C . LEU A 1 92 ? -5.397 -12.059 -7.898 1.00 96.50 92 LEU A C 1
ATOM 739 O O . LEU A 1 92 ? -6.155 -13.025 -7.823 1.00 96.50 92 LEU A O 1
ATOM 743 N N . ALA A 1 93 ? -4.926 -11.588 -9.052 1.00 96.75 93 ALA A N 1
ATOM 744 C CA . ALA A 1 93 ? -5.107 -12.214 -10.357 1.00 96.75 93 ALA A CA 1
ATOM 745 C C . ALA A 1 93 ? -4.043 -13.288 -10.675 1.00 96.75 93 ALA A C 1
ATOM 747 O O . ALA A 1 93 ? -4.104 -13.893 -11.742 1.00 96.75 93 ALA A O 1
ATOM 748 N N . GLU A 1 94 ? -3.092 -13.533 -9.762 1.00 96.19 94 GLU A N 1
ATOM 749 C CA . GLU A 1 94 ? -1.929 -14.420 -9.953 1.00 96.19 94 GLU A CA 1
ATOM 750 C C . GLU A 1 94 ? -0.993 -13.974 -11.106 1.00 96.19 94 GLU A C 1
ATOM 752 O O . GLU A 1 94 ? -0.201 -14.762 -11.619 1.00 96.19 94 GLU A O 1
ATOM 757 N N . GLU A 1 95 ? -1.051 -12.692 -11.496 1.00 95.75 95 GLU A N 1
ATOM 758 C CA . GLU A 1 95 ? -0.195 -12.088 -12.531 1.00 95.75 95 GLU A CA 1
ATOM 759 C C . GLU A 1 95 ? 1.208 -11.750 -12.003 1.00 95.75 95 GLU A C 1
ATOM 761 O O . GLU A 1 95 ? 2.177 -11.800 -12.759 1.00 95.75 95 GLU A O 1
ATOM 766 N N . ILE A 1 96 ? 1.320 -11.445 -10.705 1.00 94.44 96 ILE A N 1
ATOM 767 C CA . ILE A 1 96 ? 2.586 -11.334 -9.966 1.00 94.44 96 ILE A CA 1
ATOM 768 C C . ILE A 1 96 ? 2.562 -12.230 -8.729 1.00 94.44 96 ILE A C 1
ATOM 770 O O . ILE A 1 96 ? 1.506 -12.497 -8.150 1.00 94.44 96 ILE A O 1
ATOM 774 N N . THR A 1 97 ? 3.735 -12.671 -8.286 1.00 92.69 97 THR A N 1
ATOM 775 C CA . THR A 1 97 ? 3.865 -13.417 -7.027 1.00 92.69 97 THR A CA 1
ATOM 776 C C . THR A 1 97 ? 3.875 -12.486 -5.809 1.00 92.69 97 THR A C 1
ATOM 778 O O . THR A 1 97 ? 4.147 -11.289 -5.915 1.00 92.69 97 THR A O 1
ATOM 781 N N . LEU A 1 98 ? 3.635 -13.039 -4.612 1.00 91.25 98 LEU A N 1
ATOM 782 C CA . LEU A 1 98 ? 3.747 -12.267 -3.367 1.00 91.25 98 LEU A CA 1
ATOM 783 C C . LEU A 1 98 ? 5.159 -11.692 -3.176 1.00 91.25 98 LEU A C 1
ATOM 785 O O . LEU A 1 98 ? 5.290 -10.561 -2.729 1.00 91.25 98 LEU A O 1
ATOM 789 N N . GLN A 1 99 ? 6.205 -12.435 -3.547 1.00 89.62 99 GLN A N 1
ATOM 790 C CA . GLN A 1 99 ? 7.577 -11.936 -3.464 1.00 89.62 99 GLN A CA 1
ATOM 791 C C . GLN A 1 99 ? 7.746 -10.648 -4.287 1.00 89.62 99 GLN A C 1
ATOM 793 O O . GLN A 1 99 ? 8.270 -9.666 -3.779 1.00 89.62 99 GLN A O 1
ATOM 798 N N . GLU A 1 100 ? 7.222 -10.618 -5.511 1.00 91.25 100 GLU A N 1
ATOM 799 C CA . GLU A 1 100 ? 7.323 -9.465 -6.417 1.00 91.25 100 GLU A CA 1
ATOM 800 C C . GLU A 1 100 ? 6.531 -8.255 -5.930 1.00 91.25 100 GLU A C 1
ATOM 802 O O . GLU A 1 100 ? 6.983 -7.117 -6.059 1.00 91.25 100 GLU A O 1
ATOM 807 N N . PHE A 1 101 ? 5.367 -8.508 -5.328 1.00 93.50 101 PHE A N 1
ATOM 808 C CA . PHE A 1 101 ? 4.588 -7.486 -4.643 1.00 93.50 101 PHE A CA 1
ATOM 809 C C . PHE A 1 101 ? 5.375 -6.863 -3.481 1.00 93.50 101 PHE A C 1
ATOM 811 O O . PHE A 1 101 ? 5.409 -5.641 -3.353 1.00 93.50 101 PHE A O 1
ATOM 818 N N . MET A 1 102 ? 6.025 -7.685 -2.650 1.00 91.25 102 MET A N 1
ATOM 819 C CA . MET A 1 102 ? 6.787 -7.216 -1.487 1.00 91.25 102 MET A CA 1
ATOM 820 C C . MET A 1 102 ? 8.093 -6.518 -1.891 1.00 91.25 102 MET A C 1
ATOM 822 O O . MET A 1 102 ? 8.445 -5.511 -1.282 1.00 91.25 102 MET A O 1
ATOM 826 N N . GLU A 1 103 ? 8.777 -7.003 -2.933 1.00 89.44 103 GLU A N 1
ATOM 827 C CA . GLU A 1 103 ? 9.944 -6.356 -3.554 1.00 89.44 103 GLU A CA 1
ATOM 828 C C . GLU A 1 103 ? 9.593 -4.949 -4.057 1.00 89.44 103 GLU A C 1
ATOM 830 O O . GLU A 1 103 ? 10.318 -3.996 -3.777 1.00 89.44 103 GLU A O 1
ATOM 835 N N . TRP A 1 104 ? 8.456 -4.793 -4.746 1.00 92.69 104 TRP A N 1
ATOM 836 C CA . TRP A 1 104 ? 7.968 -3.475 -5.150 1.00 92.69 104 TRP A CA 1
ATOM 837 C C . TRP A 1 104 ? 7.559 -2.622 -3.941 1.00 92.69 104 TRP A C 1
ATOM 839 O O . TRP A 1 104 ? 8.059 -1.514 -3.769 1.00 92.69 104 TRP A O 1
ATOM 849 N N . ALA A 1 105 ? 6.679 -3.118 -3.070 1.00 92.00 105 ALA A N 1
ATOM 850 C CA . ALA A 1 105 ? 6.097 -2.310 -1.998 1.00 92.00 105 ALA A CA 1
ATOM 851 C C . ALA A 1 105 ? 7.124 -1.835 -0.950 1.00 92.00 105 ALA A C 1
ATOM 853 O O . ALA A 1 105 ? 6.852 -0.863 -0.247 1.00 92.00 105 ALA A O 1
ATOM 854 N N . ARG A 1 106 ? 8.289 -2.494 -0.866 1.00 88.62 106 ARG A N 1
ATOM 855 C CA . ARG A 1 106 ? 9.414 -2.147 0.018 1.00 88.62 106 ARG A CA 1
ATOM 856 C C . ARG A 1 106 ? 10.610 -1.510 -0.696 1.00 88.62 106 ARG A C 1
ATOM 858 O O . ARG A 1 106 ? 11.632 -1.309 -0.046 1.00 88.62 106 ARG A O 1
ATOM 865 N N . TRP A 1 107 ? 10.523 -1.191 -1.995 1.00 86.00 107 TRP A N 1
ATOM 866 C CA . TRP A 1 107 ? 11.658 -0.581 -2.710 1.00 86.00 107 TRP A CA 1
ATOM 867 C C . TRP A 1 107 ? 12.089 0.736 -2.046 1.00 86.00 107 TRP A C 1
ATOM 869 O O . TRP A 1 107 ? 13.279 1.030 -1.953 1.00 86.00 107 TRP A O 1
ATOM 879 N N . TYR A 1 108 ? 11.110 1.510 -1.566 1.00 83.44 108 TYR A N 1
ATOM 880 C CA . TYR A 1 108 ? 11.331 2.740 -0.825 1.00 83.44 108 TYR A CA 1
ATOM 881 C C . TYR A 1 108 ? 11.348 2.445 0.676 1.00 83.44 108 TYR A C 1
ATOM 883 O O . TYR A 1 108 ? 10.316 2.123 1.265 1.00 83.44 108 TYR A O 1
ATOM 891 N N . SER A 1 109 ? 12.519 2.589 1.292 1.00 76.06 109 SER A N 1
ATOM 892 C CA . SER A 1 109 ? 12.721 2.481 2.736 1.00 76.06 109 SER A CA 1
ATOM 893 C C . SER A 1 109 ? 13.305 3.774 3.296 1.00 76.06 109 SER A C 1
ATOM 895 O O . SER A 1 109 ? 14.055 4.474 2.617 1.00 76.06 109 SER A O 1
ATOM 897 N N . ILE A 1 110 ? 13.003 4.057 4.558 1.00 74.12 110 ILE A N 1
ATOM 898 C CA . ILE A 1 110 ? 13.492 5.228 5.285 1.00 74.12 110 ILE A CA 1
ATOM 899 C C . ILE A 1 110 ? 14.341 4.725 6.454 1.00 74.12 110 ILE A C 1
ATOM 901 O O . ILE A 1 110 ? 13.891 3.858 7.202 1.00 74.12 110 ILE A O 1
ATOM 905 N N . ASP A 1 111 ? 15.564 5.241 6.594 1.00 68.19 111 ASP A N 1
ATOM 906 C CA . ASP A 1 111 ? 16.422 4.942 7.748 1.00 68.19 111 ASP A CA 1
ATOM 907 C C . ASP A 1 111 ? 15.793 5.481 9.045 1.00 68.19 111 ASP A C 1
ATOM 909 O O . ASP A 1 111 ? 15.122 6.511 9.017 1.00 68.19 111 ASP A O 1
ATOM 913 N N . GLU A 1 112 ? 16.067 4.858 10.198 1.00 59.84 112 GLU A N 1
ATOM 914 C CA . GLU A 1 112 ? 15.464 5.226 11.500 1.00 59.84 112 GLU A CA 1
ATOM 915 C C . GLU A 1 112 ? 15.633 6.716 11.891 1.00 59.84 112 GLU A C 1
ATOM 917 O O . GLU A 1 112 ? 14.828 7.250 12.654 1.00 59.84 112 GLU A O 1
ATOM 922 N N . ASP A 1 113 ? 16.651 7.394 11.348 1.00 60.25 113 ASP A N 1
ATOM 923 C CA . ASP A 1 113 ? 16.964 8.811 11.589 1.00 60.25 113 ASP A CA 1
ATOM 924 C C . ASP A 1 113 ? 16.272 9.796 10.613 1.00 60.25 113 ASP A C 1
ATOM 926 O O . ASP A 1 113 ? 16.450 11.014 10.729 1.00 60.25 113 ASP A O 1
ATOM 930 N N . GLN A 1 114 ? 15.512 9.309 9.625 1.00 66.62 114 GLN A N 1
ATOM 931 C CA . GLN A 1 114 ? 14.896 10.121 8.568 1.00 66.62 114 GLN A CA 1
ATOM 932 C C . GLN A 1 114 ? 13.367 10.241 8.726 1.00 66.62 114 GLN A C 1
ATOM 934 O O . GLN A 1 114 ? 12.695 9.370 9.269 1.00 66.62 114 GLN A O 1
ATOM 939 N N . LEU A 1 115 ? 12.794 11.347 8.233 1.00 64.25 115 LEU A N 1
ATOM 940 C CA . LEU A 1 115 ? 11.348 11.596 8.252 1.00 64.25 115 LEU A CA 1
ATOM 941 C C . LEU A 1 115 ? 10.749 11.430 6.850 1.00 64.25 115 LEU A C 1
ATOM 943 O O . LEU A 1 115 ? 11.168 12.103 5.913 1.00 64.25 115 LEU A O 1
ATOM 947 N N . SER A 1 116 ? 9.691 10.625 6.749 1.00 67.56 116 SER A N 1
ATOM 948 C CA . SER A 1 116 ? 8.826 10.461 5.565 1.00 67.56 116 SER A CA 1
ATOM 949 C C . SER A 1 116 ? 8.009 11.702 5.187 1.00 67.56 116 SER A C 1
ATOM 951 O O . SER A 1 116 ? 7.381 11.744 4.126 1.00 67.56 116 SER A O 1
ATOM 953 N N . ALA A 1 117 ? 7.957 12.688 6.085 1.00 68.44 117 ALA A N 1
ATOM 954 C CA . ALA A 1 117 ? 6.950 13.736 6.102 1.00 68.44 117 ALA A CA 1
ATOM 955 C C . ALA A 1 117 ? 6.914 14.552 4.797 1.00 68.44 117 ALA A C 1
ATOM 957 O O . ALA A 1 117 ? 7.793 15.371 4.530 1.00 68.44 117 ALA A O 1
ATOM 958 N N . GLY A 1 118 ? 5.843 14.365 4.021 1.00 70.31 118 GLY A N 1
ATOM 959 C CA . GLY A 1 118 ? 5.604 15.078 2.764 1.00 70.31 118 GLY A CA 1
ATOM 960 C C . GLY A 1 118 ? 6.262 14.462 1.527 1.00 70.31 118 GLY A C 1
ATOM 961 O O . GLY A 1 118 ? 6.236 15.099 0.477 1.00 70.31 118 GLY A O 1
ATOM 962 N N . ILE A 1 119 ? 6.837 13.257 1.628 1.00 83.00 119 ILE A N 1
ATOM 963 C CA . ILE A 1 119 ? 7.372 12.522 0.472 1.00 83.00 119 ILE A CA 1
ATOM 964 C C . ILE A 1 119 ? 6.252 11.732 -0.220 1.00 83.00 119 ILE A C 1
ATOM 966 O O . ILE A 1 119 ? 6.099 11.817 -1.434 1.00 83.00 119 ILE A O 1
ATOM 970 N N . PHE A 1 120 ? 5.423 11.015 0.544 1.00 88.19 120 PHE A N 1
ATOM 971 C CA . PHE A 1 120 ? 4.212 10.379 0.023 1.00 88.19 120 PHE A CA 1
ATOM 972 C C . PHE A 1 120 ? 3.065 11.395 -0.081 1.00 88.19 120 PHE A C 1
ATOM 974 O O . PHE A 1 120 ? 2.766 12.110 0.874 1.00 88.19 120 PHE A O 1
ATOM 981 N N . GLU A 1 121 ? 2.360 11.407 -1.217 1.00 86.75 121 GLU A N 1
ATOM 982 C CA . GLU A 1 121 ? 1.112 12.178 -1.372 1.00 86.75 121 GLU A CA 1
ATOM 983 C C . GLU A 1 121 ? -0.041 11.615 -0.517 1.00 86.75 121 GLU A C 1
ATOM 985 O O . GLU A 1 121 ? -0.996 12.326 -0.201 1.00 86.75 121 GLU A O 1
ATOM 990 N N . ASP A 1 122 ? 0.031 10.331 -0.150 1.00 91.25 122 ASP A N 1
ATOM 991 C CA . ASP A 1 122 ? -1.022 9.601 0.552 1.00 91.25 122 ASP A CA 1
ATOM 992 C C . ASP A 1 122 ? -0.448 8.802 1.728 1.00 91.25 122 ASP A C 1
ATOM 994 O O . ASP A 1 122 ? 0.159 7.743 1.550 1.00 91.25 122 ASP A O 1
ATOM 998 N N . PHE A 1 123 ? -0.689 9.284 2.950 1.00 91.50 123 PHE A N 1
ATOM 999 C CA . PHE A 1 123 ? -0.153 8.654 4.159 1.00 91.50 123 PHE A CA 1
ATOM 1000 C C . PHE A 1 123 ? -0.723 7.248 4.434 1.00 91.50 123 PHE A C 1
ATOM 1002 O O . PHE A 1 123 ? -0.178 6.515 5.256 1.00 91.50 123 PHE A O 1
ATOM 1009 N N . VAL A 1 124 ? -1.827 6.844 3.790 1.00 95.19 124 VAL A N 1
ATOM 1010 C CA . VAL A 1 124 ? -2.341 5.467 3.908 1.00 95.19 124 VAL A CA 1
ATOM 1011 C C . VAL A 1 124 ? -1.452 4.512 3.118 1.00 95.19 124 VAL A C 1
ATOM 1013 O O . VAL A 1 124 ? -1.245 3.381 3.547 1.00 95.19 124 VAL A O 1
ATOM 1016 N N . VAL A 1 125 ? -0.902 4.974 1.992 1.00 95.38 125 VAL A N 1
ATOM 1017 C CA . VAL A 1 125 ? 0.064 4.227 1.174 1.00 95.38 125 VAL A CA 1
ATOM 1018 C C . VAL A 1 125 ? 1.420 4.189 1.871 1.00 95.38 125 VAL A C 1
ATOM 1020 O O . VAL A 1 125 ? 2.003 3.117 1.978 1.00 95.38 125 VAL A O 1
ATOM 1023 N N . GLU A 1 126 ? 1.860 5.319 2.428 1.00 93.62 126 GLU A N 1
ATOM 1024 C CA . GLU A 1 126 ? 3.038 5.414 3.303 1.00 93.62 126 GLU A CA 1
ATOM 1025 C C . GLU A 1 126 ? 2.962 4.398 4.454 1.00 93.62 126 GLU A C 1
ATOM 1027 O O . GLU A 1 126 ? 3.816 3.520 4.563 1.00 93.62 126 GLU A O 1
ATOM 1032 N N . TYR A 1 127 ? 1.887 4.450 5.252 1.00 94.19 127 TYR A N 1
ATOM 1033 C CA . TYR A 1 127 ? 1.631 3.505 6.342 1.00 94.19 127 TYR A CA 1
ATOM 1034 C C . TYR A 1 127 ? 1.576 2.055 5.851 1.00 94.19 127 TYR A C 1
ATOM 1036 O O . TYR A 1 127 ? 2.069 1.154 6.529 1.00 94.19 127 TYR A O 1
ATOM 1044 N N . PHE A 1 128 ? 0.973 1.803 4.684 1.00 95.62 128 PHE A N 1
ATOM 1045 C CA . PHE A 1 128 ? 0.890 0.452 4.143 1.00 95.62 128 PHE A CA 1
ATOM 1046 C C . PHE A 1 128 ? 2.284 -0.106 3.814 1.00 95.62 128 PHE A C 1
ATOM 1048 O O . PHE A 1 128 ? 2.632 -1.198 4.264 1.00 95.62 128 PHE A O 1
ATOM 1055 N N . CYS A 1 129 ? 3.074 0.650 3.051 1.00 93.69 129 CYS A N 1
ATOM 1056 C CA . CYS A 1 129 ? 4.385 0.242 2.553 1.00 93.69 129 CYS A CA 1
ATOM 1057 C C . CYS A 1 129 ? 5.449 0.171 3.659 1.00 93.69 129 CYS A C 1
ATOM 10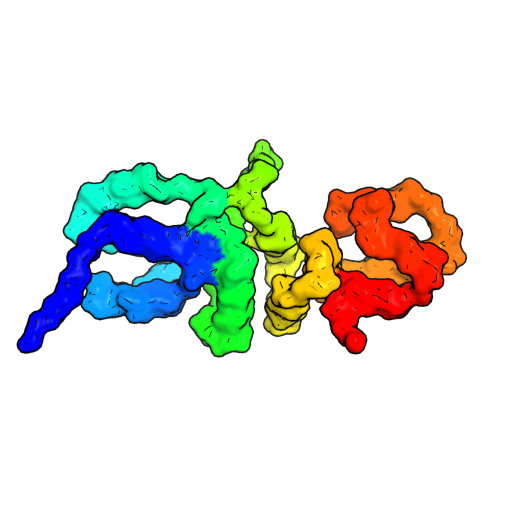59 O O . CYS A 1 129 ? 6.176 -0.818 3.731 1.00 93.69 129 CYS A O 1
ATOM 1061 N N . LEU A 1 130 ? 5.524 1.189 4.523 1.00 91.69 130 LEU A N 1
ATOM 1062 C CA . LEU A 1 130 ? 6.589 1.322 5.523 1.00 91.69 130 LEU A CA 1
ATOM 1063 C C . LEU A 1 130 ? 6.287 0.547 6.813 1.00 91.69 130 LEU A C 1
ATOM 1065 O O . LEU A 1 130 ? 7.105 -0.266 7.247 1.00 91.69 130 LEU A O 1
ATOM 1069 N N . ASP A 1 131 ? 5.108 0.754 7.408 1.00 91.69 131 ASP A N 1
ATOM 1070 C CA . ASP A 1 131 ? 4.769 0.199 8.726 1.00 91.69 131 ASP A CA 1
ATOM 1071 C C . ASP A 1 131 ? 4.065 -1.162 8.624 1.00 91.69 131 ASP A C 1
ATOM 1073 O O . ASP A 1 131 ? 4.489 -2.157 9.216 1.00 91.69 131 ASP A O 1
ATOM 1077 N N . PHE A 1 132 ? 2.949 -1.213 7.892 1.00 94.19 132 PHE A N 1
ATOM 1078 C CA . PHE A 1 132 ? 2.006 -2.329 7.939 1.00 94.19 132 PHE A CA 1
ATOM 1079 C C . PHE A 1 132 ? 2.591 -3.615 7.354 1.00 94.19 132 PHE A C 1
ATOM 1081 O O . PHE A 1 132 ? 2.500 -4.661 8.000 1.00 94.19 132 PHE A O 1
ATOM 1088 N N . LEU A 1 133 ? 3.204 -3.550 6.166 1.00 93.25 133 LEU A N 1
ATOM 1089 C CA . LEU A 1 133 ? 3.861 -4.708 5.554 1.00 93.25 133 LEU A CA 1
ATOM 1090 C C . LEU A 1 133 ? 5.065 -5.190 6.367 1.00 93.25 133 LEU A C 1
ATOM 1092 O O . LEU A 1 133 ? 5.314 -6.391 6.431 1.00 93.25 133 LEU A O 1
ATOM 1096 N N . SER A 1 134 ? 5.816 -4.285 6.991 1.00 89.94 134 SER A N 1
ATOM 1097 C CA . SER A 1 134 ? 6.967 -4.631 7.835 1.00 89.94 134 SER A CA 1
ATOM 1098 C C . SER A 1 134 ? 6.530 -5.334 9.123 1.00 89.94 134 SER A C 1
ATOM 1100 O O . SER A 1 134 ? 7.119 -6.339 9.511 1.00 89.94 134 SER A O 1
ATOM 1102 N N . ALA A 1 135 ? 5.447 -4.867 9.749 1.00 90.69 135 ALA A N 1
ATOM 1103 C CA . ALA A 1 135 ? 4.896 -5.458 10.969 1.00 90.69 135 ALA A CA 1
ATOM 1104 C C . ALA A 1 135 ? 4.149 -6.792 10.755 1.00 90.69 135 ALA A C 1
ATOM 1106 O O . ALA A 1 135 ? 3.861 -7.483 11.731 1.00 90.69 135 ALA A O 1
ATOM 1107 N N . ASN A 1 136 ? 3.802 -7.151 9.511 1.00 90.88 136 ASN A N 1
ATOM 1108 C CA . ASN A 1 136 ? 2.918 -8.285 9.206 1.00 90.88 136 ASN A CA 1
ATOM 1109 C C . ASN A 1 136 ? 3.475 -9.283 8.177 1.00 90.88 136 ASN A C 1
ATOM 1111 O O . ASN A 1 136 ? 2.706 -10.101 7.678 1.00 90.88 136 ASN A O 1
ATOM 1115 N N . ASP A 1 137 ? 4.775 -9.249 7.870 1.00 85.56 137 ASP A N 1
ATOM 1116 C CA . ASP A 1 137 ? 5.401 -10.066 6.813 1.00 85.56 137 ASP A CA 1
ATOM 1117 C C . ASP A 1 137 ? 5.037 -11.561 6.908 1.00 85.56 137 ASP A C 1
ATOM 1119 O O . ASP A 1 137 ? 4.481 -12.143 5.978 1.00 85.56 137 ASP A O 1
ATOM 1123 N N . ASP A 1 138 ? 5.226 -12.150 8.094 1.00 85.75 138 ASP A N 1
ATOM 1124 C CA . ASP A 1 138 ? 4.979 -13.573 8.375 1.00 85.75 138 ASP A CA 1
ATOM 1125 C C . ASP A 1 138 ? 3.497 -13.996 8.285 1.00 85.75 138 ASP A C 1
ATOM 1127 O O . ASP A 1 138 ? 3.187 -15.190 8.267 1.00 85.75 138 ASP A O 1
ATOM 1131 N N . VAL A 1 139 ? 2.561 -13.038 8.290 1.00 87.88 139 VAL A N 1
ATOM 1132 C CA . VAL A 1 139 ? 1.107 -13.287 8.356 1.00 87.88 139 VAL A CA 1
ATOM 1133 C C . VAL A 1 139 ? 0.325 -12.692 7.182 1.00 87.88 139 VAL A C 1
ATOM 1135 O O . VAL A 1 139 ? -0.879 -12.949 7.055 1.00 87.88 139 VAL A O 1
ATOM 1138 N N . PHE A 1 140 ? 0.980 -11.919 6.312 1.00 89.62 140 PHE A N 1
ATOM 1139 C CA . PHE A 1 140 ? 0.343 -11.290 5.165 1.00 89.62 140 PHE A CA 1
ATOM 1140 C C . PHE A 1 140 ? -0.137 -12.362 4.177 1.00 89.62 140 PHE A C 1
ATOM 1142 O O . PHE A 1 140 ? 0.595 -13.259 3.766 1.00 89.62 140 PHE A O 1
ATOM 1149 N N . SER A 1 141 ? -1.425 -12.314 3.843 1.00 88.81 141 SER A N 1
ATOM 1150 C CA . SER A 1 141 ? -2.129 -13.430 3.205 1.00 88.81 141 SER A CA 1
ATOM 1151 C C . SER A 1 141 ? -3.080 -12.958 2.103 1.00 88.81 141 SER A C 1
ATOM 1153 O O . SER A 1 141 ? -3.555 -11.823 2.158 1.00 88.81 141 SER A O 1
ATOM 1155 N N . PRO A 1 142 ? -3.492 -13.830 1.158 1.00 88.31 142 PRO A N 1
ATOM 1156 C CA . PRO A 1 142 ? -4.457 -13.477 0.107 1.00 88.31 142 PRO A CA 1
ATOM 1157 C C . PRO A 1 142 ? -5.832 -12.997 0.610 1.00 88.31 142 PRO A C 1
ATOM 1159 O O . PRO A 1 142 ? -6.640 -12.494 -0.173 1.00 88.31 142 PRO A O 1
ATOM 1162 N N . TYR A 1 143 ? -6.142 -13.188 1.897 1.00 91.25 143 TYR A N 1
ATOM 1163 C CA . TYR A 1 143 ? -7.290 -12.561 2.558 1.00 91.25 143 TYR A CA 1
ATOM 1164 C C . TYR A 1 143 ? -6.997 -11.098 2.925 1.00 91.25 143 TYR A C 1
ATOM 1166 O O . TYR A 1 143 ? -7.809 -10.222 2.631 1.00 91.25 143 TYR A O 1
ATOM 1174 N N . MET A 1 144 ? -5.825 -10.822 3.506 1.00 94.19 144 MET A N 1
ATOM 1175 C CA . MET A 1 144 ? -5.380 -9.462 3.826 1.00 94.19 144 MET A CA 1
ATOM 1176 C C . MET A 1 144 ? -5.178 -8.623 2.560 1.00 94.19 144 MET A C 1
ATOM 1178 O O . MET A 1 144 ? -5.587 -7.469 2.568 1.00 94.19 144 MET A O 1
ATOM 1182 N N . CYS A 1 145 ? -4.675 -9.194 1.456 1.00 94.19 145 CYS A N 1
ATOM 1183 C CA . CYS A 1 145 ? -4.586 -8.493 0.166 1.00 94.19 145 CYS A CA 1
ATOM 1184 C C . CYS A 1 145 ? -5.960 -8.000 -0.319 1.00 94.19 145 CYS A C 1
ATOM 1186 O O . CYS A 1 145 ? -6.120 -6.824 -0.636 1.00 94.19 145 CYS A O 1
ATOM 1188 N N . ARG A 1 146 ? -6.969 -8.888 -0.321 1.00 95.50 146 ARG A N 1
ATOM 1189 C CA . ARG A 1 146 ? -8.358 -8.552 -0.686 1.00 95.50 146 ARG A CA 1
ATOM 1190 C C . ARG A 1 146 ? -8.931 -7.470 0.216 1.00 95.50 146 ARG A C 1
ATOM 1192 O O . ARG A 1 146 ? -9.385 -6.446 -0.279 1.00 95.50 146 ARG A O 1
ATOM 1199 N N . ARG A 1 147 ? -8.815 -7.636 1.535 1.00 96.25 147 ARG A N 1
ATOM 1200 C CA . ARG A 1 147 ? -9.340 -6.651 2.484 1.00 96.25 147 ARG A CA 1
ATOM 1201 C C . ARG A 1 147 ? -8.608 -5.310 2.439 1.00 96.25 147 ARG A C 1
ATOM 1203 O O . ARG A 1 147 ? -9.262 -4.289 2.611 1.00 96.25 147 ARG A O 1
ATOM 1210 N N . ALA A 1 148 ? -7.301 -5.287 2.180 1.00 96.75 148 ALA A N 1
ATOM 1211 C CA . ALA A 1 148 ? -6.547 -4.053 1.970 1.00 96.75 148 ALA A CA 1
ATOM 1212 C C . ALA A 1 148 ? -7.025 -3.317 0.710 1.00 96.75 148 ALA A C 1
ATOM 1214 O O . ALA A 1 148 ? -7.296 -2.121 0.779 1.00 96.75 148 ALA A O 1
ATOM 1215 N N . LEU A 1 149 ? -7.219 -4.035 -0.401 1.00 96.69 149 LEU A N 1
ATOM 1216 C CA . LEU A 1 149 ? -7.808 -3.488 -1.626 1.00 96.69 149 LEU A CA 1
ATOM 1217 C C . LEU A 1 149 ? -9.215 -2.914 -1.361 1.00 96.69 149 LEU A C 1
ATOM 1219 O O . LEU A 1 149 ? -9.463 -1.740 -1.628 1.00 96.69 149 LEU A O 1
ATOM 1223 N N . GLU A 1 150 ? -10.086 -3.699 -0.717 1.00 96.38 150 GLU A N 1
ATOM 1224 C CA . GLU A 1 150 ? -11.451 -3.307 -0.318 1.00 96.38 150 GLU A CA 1
ATOM 1225 C C . GLU A 1 150 ? -11.493 -2.080 0.622 1.00 96.38 150 GLU A C 1
ATOM 1227 O O . GLU A 1 150 ? -12.499 -1.373 0.658 1.00 96.38 150 GLU A O 1
ATOM 1232 N N . ILE A 1 151 ? -10.423 -1.806 1.380 1.00 97.06 151 ILE A N 1
ATOM 1233 C CA . ILE A 1 151 ? -10.267 -0.604 2.219 1.00 97.06 151 ILE A CA 1
ATOM 1234 C C . ILE A 1 151 ? -9.748 0.589 1.402 1.00 97.06 151 ILE A C 1
ATOM 1236 O O . ILE A 1 151 ? -10.249 1.703 1.560 1.00 97.06 151 ILE A O 1
ATOM 1240 N N . LEU A 1 152 ? -8.755 0.373 0.536 1.00 95.75 152 LEU A N 1
ATOM 1241 C CA . LEU A 1 152 ? -8.117 1.419 -0.272 1.00 95.75 152 LEU A CA 1
ATOM 1242 C C . LEU A 1 152 ? -9.047 1.978 -1.360 1.00 95.75 152 LEU A C 1
ATOM 1244 O O . LEU A 1 152 ? -8.945 3.160 -1.699 1.00 95.75 152 LEU A O 1
ATOM 1248 N N . GLU A 1 153 ? -9.959 1.157 -1.877 1.00 94.94 153 GLU A N 1
ATOM 1249 C CA . GLU A 1 153 ? -10.985 1.550 -2.851 1.00 94.94 153 GLU A CA 1
ATOM 1250 C C . GLU A 1 153 ? -12.236 2.170 -2.198 1.00 94.94 153 GLU A C 1
ATOM 1252 O O . GLU A 1 153 ? -13.043 2.809 -2.880 1.00 94.94 153 GLU A O 1
ATOM 1257 N N . TYR A 1 154 ? -12.415 2.036 -0.877 1.00 94.06 154 TYR A N 1
ATOM 1258 C CA . TYR A 1 154 ? -13.604 2.539 -0.189 1.00 94.06 154 TYR A CA 1
ATOM 1259 C C . TYR A 1 154 ? -13.568 4.067 -0.010 1.00 94.06 154 TYR A C 1
ATOM 1261 O O . TYR A 1 154 ? -13.013 4.608 0.950 1.00 94.06 154 TYR A O 1
ATOM 1269 N N . THR A 1 155 ? -14.232 4.769 -0.932 1.00 88.50 155 THR A N 1
ATOM 1270 C CA . THR A 1 155 ? -14.352 6.240 -0.976 1.00 88.50 155 THR A CA 1
ATOM 1271 C C . THR A 1 155 ? -15.216 6.846 0.136 1.00 88.50 155 THR A C 1
ATOM 1273 O O . THR A 1 155 ? -15.220 8.061 0.316 1.00 88.50 155 THR A O 1
ATOM 1276 N N . GLY A 1 156 ? -15.953 6.023 0.890 1.00 90.75 156 GLY A N 1
ATOM 1277 C CA . GLY A 1 156 ? -16.824 6.463 1.986 1.00 90.75 156 GLY A CA 1
ATOM 1278 C C . GLY A 1 156 ? -16.118 6.662 3.333 1.00 90.75 156 GLY A C 1
ATOM 1279 O O . GLY A 1 156 ? -16.800 6.886 4.333 1.00 90.75 156 GLY A O 1
ATOM 1280 N N . ALA A 1 157 ? -14.789 6.531 3.386 1.00 93.38 157 ALA A N 1
ATOM 1281 C CA . ALA A 1 157 ? -13.976 6.680 4.591 1.00 93.38 157 ALA A CA 1
ATOM 1282 C C . ALA A 1 157 ? -12.902 7.756 4.414 1.00 93.38 157 ALA A C 1
ATOM 1284 O O . ALA A 1 157 ? -12.372 7.951 3.321 1.00 93.38 157 ALA A O 1
ATOM 1285 N N . SER A 1 158 ? -12.533 8.421 5.510 1.00 94.69 158 SER A N 1
ATOM 1286 C CA . SER A 1 158 ? -11.336 9.262 5.522 1.00 94.69 158 SER A CA 1
ATOM 1287 C C . SER A 1 158 ? -10.057 8.407 5.472 1.00 94.69 158 SER A C 1
ATOM 1289 O O . SER A 1 158 ? -10.068 7.257 5.924 1.00 94.69 158 SER A O 1
ATOM 1291 N N . PRO A 1 159 ? -8.923 8.966 5.017 1.00 94.12 159 PRO A N 1
ATOM 1292 C CA . PRO A 1 159 ? -7.614 8.317 5.114 1.00 94.12 159 PRO A CA 1
ATOM 1293 C C . PRO A 1 159 ? -7.300 7.757 6.515 1.00 94.12 159 PRO A C 1
ATOM 1295 O O . PRO A 1 159 ? -6.835 6.629 6.649 1.00 94.12 159 PRO A O 1
ATOM 1298 N N . THR A 1 160 ? -7.654 8.481 7.583 1.00 95.12 160 THR A N 1
ATOM 1299 C CA . THR A 1 160 ? -7.475 8.028 8.976 1.00 95.12 160 THR A CA 1
ATOM 1300 C C . THR A 1 160 ? -8.305 6.782 9.293 1.00 95.12 160 THR A C 1
ATOM 1302 O O . THR A 1 160 ? -7.827 5.867 9.959 1.00 95.12 160 THR A O 1
ATOM 1305 N N . GLN A 1 161 ? -9.543 6.721 8.795 1.00 96.56 161 GLN A N 1
ATOM 1306 C CA . GLN A 1 161 ? -10.415 5.555 8.949 1.00 96.56 161 GLN A CA 1
ATOM 1307 C C . GLN A 1 161 ? -9.899 4.351 8.148 1.00 96.56 161 GLN A C 1
ATOM 1309 O O . GLN A 1 161 ? -9.967 3.231 8.648 1.00 96.56 161 GLN A O 1
ATOM 1314 N N . GLN A 1 162 ? -9.335 4.576 6.956 1.00 97.00 162 GLN A N 1
ATOM 1315 C CA . GLN A 1 162 ? -8.669 3.530 6.174 1.00 97.00 162 GLN A CA 1
ATOM 1316 C C . GLN A 1 162 ? -7.413 3.002 6.883 1.00 97.00 162 GLN A C 1
ATOM 1318 O O . GLN A 1 162 ? -7.269 1.789 6.998 1.00 97.00 162 GLN A O 1
ATOM 1323 N N . LYS A 1 163 ? -6.557 3.878 7.439 1.00 96.56 163 LYS A N 1
ATOM 1324 C CA . LYS A 1 163 ? -5.405 3.474 8.270 1.00 96.56 163 LYS A CA 1
ATOM 1325 C C . LYS A 1 163 ? -5.847 2.557 9.413 1.00 96.56 163 LYS A C 1
ATOM 1327 O O . LYS A 1 163 ? -5.322 1.459 9.536 1.00 96.56 163 LYS A O 1
ATOM 1332 N N . ILE A 1 164 ? -6.848 2.970 10.197 1.00 96.88 164 ILE A N 1
ATOM 1333 C CA . ILE A 1 164 ? -7.393 2.162 11.303 1.00 96.88 164 ILE A CA 1
ATOM 1334 C C . ILE A 1 164 ? -7.893 0.801 10.798 1.00 96.88 164 ILE A C 1
ATOM 1336 O O . ILE A 1 164 ? -7.583 -0.224 11.400 1.00 96.88 164 ILE A O 1
ATOM 1340 N N . ALA A 1 165 ? -8.624 0.765 9.682 1.00 97.44 165 ALA A N 1
ATOM 1341 C CA . ALA A 1 165 ? -9.121 -0.484 9.113 1.00 97.44 165 ALA A CA 1
ATOM 1342 C C . ALA A 1 165 ? -7.988 -1.421 8.654 1.00 97.44 165 ALA A C 1
ATOM 1344 O O . ALA A 1 165 ? -8.095 -2.628 8.865 1.00 97.44 165 ALA A O 1
ATOM 1345 N N . LEU A 1 166 ? -6.902 -0.876 8.086 1.00 97.12 166 LEU A N 1
ATOM 1346 C CA . LEU A 1 166 ? -5.685 -1.623 7.743 1.00 97.12 166 LEU A CA 1
ATOM 1347 C C . LEU A 1 166 ? -5.006 -2.180 9.002 1.00 97.12 166 LEU A C 1
ATOM 1349 O O . LEU A 1 166 ? -4.739 -3.378 9.065 1.00 97.12 166 LEU A O 1
ATOM 1353 N N . THR A 1 167 ? -4.806 -1.352 10.034 1.00 96.50 167 THR A N 1
ATOM 1354 C CA . THR A 1 167 ? -4.245 -1.781 11.329 1.00 96.50 167 THR A CA 1
ATOM 1355 C C . THR A 1 167 ? -5.043 -2.929 11.956 1.00 96.50 167 THR A C 1
ATOM 1357 O O . THR A 1 167 ? -4.459 -3.783 12.608 1.00 96.50 167 THR A O 1
ATOM 1360 N N . LEU A 1 168 ? -6.360 -2.991 11.733 1.00 96.31 168 LEU A N 1
ATOM 1361 C CA . LEU A 1 168 ? -7.258 -4.034 12.251 1.00 96.31 168 LEU A CA 1
ATOM 1362 C C . LEU A 1 168 ? -7.414 -5.268 11.333 1.00 96.31 168 LEU A C 1
ATOM 1364 O O . LEU A 1 168 ? -8.272 -6.116 11.599 1.00 96.31 168 LEU A O 1
ATOM 1368 N N . LEU A 1 169 ? -6.630 -5.393 10.254 1.00 95.44 169 LEU A N 1
ATOM 1369 C CA . LEU A 1 169 ? -6.608 -6.602 9.413 1.00 95.44 169 LEU A CA 1
ATOM 1370 C C . LEU A 1 169 ? -5.976 -7.838 10.080 1.00 95.44 169 LEU A C 1
ATOM 1372 O O . LEU A 1 169 ? -6.525 -8.931 9.896 1.00 95.44 169 LEU A O 1
ATOM 1376 N N . PRO A 1 170 ? -4.859 -7.733 10.827 1.00 94.75 170 PRO A N 1
ATOM 1377 C CA . PRO A 1 170 ? -4.272 -8.869 11.524 1.00 94.75 170 PRO A CA 1
ATOM 1378 C C . PRO A 1 170 ? -5.202 -9.336 12.647 1.00 94.75 170 PRO A C 1
ATOM 1380 O O . PRO A 1 170 ? -5.728 -8.532 13.416 1.00 94.75 170 PRO A O 1
ATOM 1383 N N . GLY A 1 171 ? -5.388 -10.653 12.783 1.00 92.00 171 GLY A N 1
ATOM 1384 C CA . GLY A 1 171 ? -6.324 -11.210 13.770 1.00 92.00 171 GLY A CA 1
ATOM 1385 C C . GLY A 1 171 ? -6.016 -10.798 15.215 1.00 92.00 171 GLY A C 1
ATOM 1386 O O . GLY A 1 171 ? -6.937 -10.519 15.975 1.00 92.00 171 GLY A O 1
ATOM 1387 N N . HIS A 1 172 ? -4.730 -10.686 15.565 1.00 92.62 172 HIS A N 1
ATOM 1388 C CA . HIS A 1 172 ? -4.291 -10.266 16.896 1.00 92.62 172 HIS A CA 1
ATOM 1389 C C . HIS A 1 172 ? -4.615 -8.790 17.184 1.00 92.62 172 HIS A C 1
ATOM 1391 O O . HIS A 1 172 ? -5.134 -8.480 18.250 1.00 92.62 172 HIS A O 1
ATOM 1397 N N . GLU A 1 173 ? -4.408 -7.889 16.218 1.00 95.12 173 GLU A N 1
ATOM 1398 C CA . GLU A 1 173 ? -4.791 -6.475 16.335 1.00 95.12 173 GLU A CA 1
ATOM 1399 C C . GLU A 1 173 ? -6.309 -6.298 16.462 1.00 95.12 173 GLU A C 1
ATOM 1401 O O . GLU A 1 173 ? -6.800 -5.511 17.276 1.00 95.12 173 GLU A O 1
ATOM 1406 N N . LEU A 1 174 ? -7.070 -7.089 15.704 1.00 94.69 174 LEU A N 1
ATOM 1407 C CA . LEU A 1 174 ? -8.523 -7.105 15.786 1.00 94.69 174 LEU A CA 1
ATOM 1408 C C . LEU A 1 174 ? -9.032 -7.593 17.155 1.00 94.69 174 LEU A C 1
ATOM 1410 O O . LEU A 1 174 ? -10.030 -7.070 17.657 1.00 94.69 174 LEU A O 1
ATOM 1414 N N . ASP A 1 175 ? -8.386 -8.595 17.750 1.00 95.12 175 ASP A N 1
ATOM 1415 C CA . ASP A 1 175 ? -8.757 -9.131 19.062 1.00 95.12 175 ASP A CA 1
ATOM 1416 C C . ASP A 1 175 ? -8.352 -8.187 20.209 1.00 95.12 175 ASP A C 1
ATOM 1418 O O . ASP A 1 175 ? -9.191 -7.905 21.070 1.00 95.12 175 ASP A O 1
ATOM 1422 N N . ASP A 1 176 ? -7.161 -7.580 20.151 1.00 95.56 176 ASP A N 1
ATOM 1423 C CA . ASP A 1 176 ? -6.741 -6.485 21.042 1.00 95.56 176 ASP A CA 1
ATOM 1424 C C . ASP A 1 176 ? -7.753 -5.322 21.021 1.00 95.56 176 ASP A C 1
ATOM 1426 O O . ASP A 1 176 ? -8.080 -4.737 22.059 1.00 95.56 176 ASP A O 1
ATOM 1430 N N . PHE A 1 177 ? -8.276 -4.971 19.840 1.00 96.38 177 PHE A N 1
ATOM 1431 C CA . PHE A 1 177 ? -9.284 -3.917 19.702 1.00 96.38 177 PHE A CA 1
ATOM 1432 C C . PHE A 1 177 ? -10.650 -4.324 20.262 1.00 96.38 177 PHE A C 1
ATOM 1434 O O . PHE A 1 177 ? -11.295 -3.516 20.931 1.00 96.38 177 PHE A O 1
ATOM 1441 N N . LYS A 1 178 ? -11.088 -5.579 20.085 1.00 95.12 178 LYS A N 1
ATOM 1442 C CA . LYS A 1 178 ? -12.305 -6.088 20.750 1.00 95.12 178 LYS A CA 1
ATOM 1443 C C . LYS A 1 178 ? -12.181 -6.028 22.271 1.00 95.12 178 LYS A C 1
ATOM 1445 O O . LYS A 1 178 ? -13.156 -5.658 22.931 1.00 95.12 178 LYS A O 1
ATOM 1450 N N . GLU A 1 179 ? -11.019 -6.372 22.829 1.00 93.88 179 GLU A N 1
ATOM 1451 C CA . GLU A 1 179 ? -10.793 -6.274 24.272 1.00 93.88 179 GLU A CA 1
ATOM 1452 C C . GLU A 1 179 ? -10.871 -4.815 24.737 1.00 93.88 179 GLU A C 1
ATOM 1454 O O . GLU A 1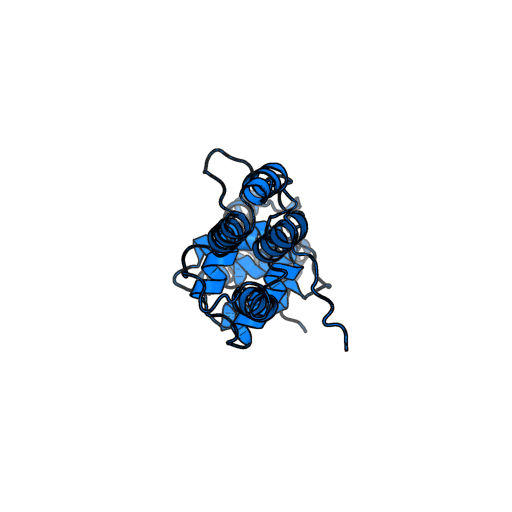 179 ? -11.632 -4.514 25.658 1.00 93.88 179 GLU A O 1
ATOM 1459 N N . PHE A 1 180 ? -10.185 -3.896 24.050 1.00 94.31 180 PHE A N 1
ATOM 1460 C CA . PHE A 1 180 ? -10.274 -2.459 24.317 1.00 94.31 180 PHE A CA 1
ATOM 1461 C C . PHE A 1 180 ? -11.726 -1.950 24.298 1.00 94.31 180 PHE A C 1
ATOM 1463 O O . PHE A 1 180 ? -12.170 -1.327 25.264 1.00 94.31 180 PHE A O 1
ATOM 1470 N N . LEU A 1 181 ? -12.505 -2.275 23.259 1.00 93.19 181 LEU A N 1
ATOM 1471 C CA . LEU A 1 181 ? -13.922 -1.898 23.176 1.00 93.19 181 LEU A CA 1
ATOM 1472 C C . LEU A 1 181 ? -14.748 -2.464 24.346 1.00 93.19 181 LEU A C 1
ATOM 1474 O O . LEU A 1 181 ? -15.611 -1.771 24.887 1.00 93.19 181 LEU A O 1
ATOM 1478 N N . SER A 1 182 ? -14.478 -3.706 24.758 1.00 90.75 182 SER A N 1
ATOM 1479 C CA . SER A 1 182 ? -15.139 -4.356 25.898 1.00 90.75 182 SER A CA 1
ATOM 1480 C C . SER A 1 182 ? -14.809 -3.669 27.229 1.00 90.75 182 SER A C 1
ATOM 1482 O O . SER A 1 182 ? -15.708 -3.413 28.039 1.00 90.75 182 SER A O 1
ATOM 1484 N N . GLN A 1 183 ? -13.540 -3.306 27.441 1.00 90.50 183 GLN A N 1
ATOM 1485 C CA . GLN A 1 183 ? -13.098 -2.560 28.619 1.00 90.50 183 GLN A CA 1
ATOM 1486 C C . GLN A 1 183 ? -13.731 -1.160 28.661 1.00 90.50 183 GLN A C 1
ATOM 1488 O O . GLN A 1 183 ? -14.255 -0.767 29.706 1.00 90.50 183 GLN A O 1
ATOM 1493 N N . VAL A 1 184 ? -13.770 -0.438 27.533 1.00 88.56 184 VAL A N 1
ATOM 1494 C CA . VAL A 1 184 ? -14.385 0.899 27.461 1.00 88.56 184 VAL A CA 1
ATOM 1495 C C . VAL A 1 184 ? -15.879 0.857 27.791 1.00 88.56 184 VAL A C 1
ATOM 1497 O O . VAL A 1 184 ? -16.346 1.647 28.616 1.00 88.56 184 VAL A O 1
ATOM 1500 N N . ALA A 1 185 ? -16.612 -0.099 27.215 1.00 86.00 185 ALA A N 1
ATOM 1501 C CA . ALA A 1 185 ? -18.045 -0.260 27.453 1.00 86.00 185 ALA A CA 1
ATOM 1502 C C . ALA A 1 185 ? -18.389 -0.709 28.887 1.00 86.00 185 ALA A C 1
ATOM 1504 O O . ALA A 1 185 ? -19.458 -0.364 29.386 1.00 86.00 185 ALA A O 1
ATOM 1505 N N . SER A 1 186 ? -17.508 -1.476 29.541 1.00 84.69 186 SER A N 1
ATOM 1506 C CA . SER A 1 186 ? -17.785 -2.085 30.854 1.00 84.69 186 SER A CA 1
ATOM 1507 C C . SER A 1 186 ? -17.270 -1.276 32.047 1.00 84.69 186 SER A C 1
ATOM 1509 O O . SER A 1 186 ? -17.826 -1.383 33.138 1.00 84.69 186 SER A O 1
ATOM 1511 N N . GLN A 1 187 ? -16.180 -0.521 31.874 1.00 83.00 187 GLN A N 1
ATOM 1512 C CA . GLN A 1 187 ? -15.449 0.116 32.979 1.00 83.00 187 GLN A CA 1
ATOM 1513 C C . GLN A 1 187 ? -15.429 1.648 32.908 1.00 83.00 187 GLN A C 1
ATOM 1515 O O . GLN A 1 187 ? -15.019 2.275 33.882 1.00 83.00 187 GLN A O 1
ATOM 1520 N N . HIS A 1 188 ? -15.852 2.249 31.786 1.00 80.94 188 HIS A N 1
ATOM 1521 C CA . HIS A 1 188 ? -15.770 3.695 31.527 1.00 80.94 188 HIS A CA 1
ATOM 1522 C C . HIS A 1 1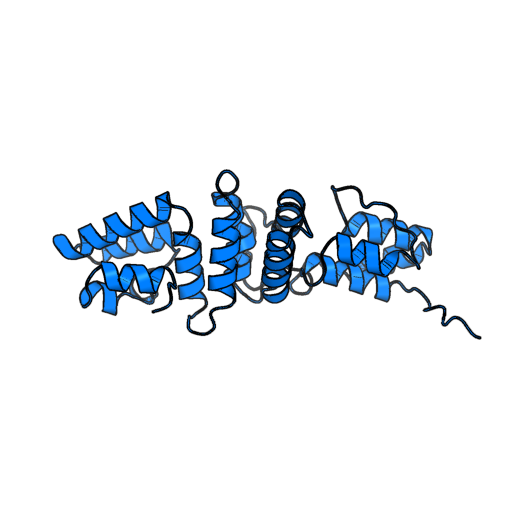88 ? -14.398 4.298 31.921 1.00 80.94 188 HIS A C 1
ATOM 1524 O O . HIS A 1 188 ? -14.323 5.176 32.786 1.00 80.94 188 HIS A O 1
ATOM 1530 N N . PRO A 1 189 ? -13.295 3.792 31.333 1.00 83.25 189 PRO A N 1
ATOM 1531 C CA . PRO A 1 189 ? -11.937 4.175 31.696 1.00 83.25 189 PRO A CA 1
ATOM 1532 C C . PRO A 1 189 ? -11.661 5.653 31.391 1.00 83.25 189 PRO A C 1
ATOM 1534 O O . PRO A 1 189 ? -12.324 6.278 30.563 1.00 83.25 189 PRO A O 1
ATOM 1537 N N . SER A 1 190 ? -10.649 6.217 32.053 1.00 89.31 190 SER A N 1
ATOM 1538 C CA . SER A 1 190 ? -10.263 7.617 31.854 1.00 89.31 190 SER A CA 1
ATOM 1539 C C . SER A 1 190 ? -9.747 7.888 30.437 1.00 89.31 190 SER A C 1
ATOM 1541 O O . SER A 1 190 ? -9.196 7.005 29.777 1.00 89.31 190 SER A O 1
ATOM 1543 N N . THR A 1 191 ? -9.844 9.144 29.992 1.00 90.75 191 THR A N 1
ATOM 1544 C CA . THR A 1 191 ? -9.284 9.598 28.706 1.00 90.75 191 THR A CA 1
ATOM 1545 C C . THR A 1 191 ? -7.807 9.232 28.567 1.00 90.75 191 THR A C 1
ATOM 1547 O O . THR A 1 191 ? -7.421 8.666 27.558 1.00 90.75 191 THR A O 1
ATOM 1550 N N . THR A 1 192 ? -7.006 9.375 29.628 1.00 92.75 192 THR A N 1
ATOM 1551 C CA . THR A 1 192 ? -5.587 8.969 29.649 1.00 92.75 192 THR A CA 1
ATOM 1552 C C . THR A 1 192 ? -5.350 7.484 29.334 1.00 92.75 192 THR A C 1
ATOM 1554 O O . THR A 1 192 ? -4.292 7.127 28.812 1.00 92.75 192 THR A O 1
ATOM 1557 N N . PHE A 1 193 ? -6.292 6.596 29.668 1.00 92.25 193 PHE A N 1
ATOM 1558 C CA . PHE A 1 193 ? -6.215 5.185 29.278 1.00 92.25 193 PHE A CA 1
ATOM 1559 C C . PHE A 1 193 ? -6.538 5.009 27.788 1.00 92.25 193 PHE A C 1
ATOM 1561 O O . PHE A 1 193 ? -5.811 4.306 27.086 1.00 92.25 193 PHE A O 1
ATOM 1568 N N . ILE A 1 194 ? -7.589 5.685 27.313 1.00 92.81 194 ILE A N 1
ATOM 1569 C CA . ILE A 1 194 ? -8.008 5.694 25.906 1.00 92.81 194 ILE A CA 1
ATOM 1570 C C . ILE A 1 194 ? -6.871 6.227 25.020 1.00 92.81 194 ILE A C 1
ATOM 1572 O O . ILE A 1 194 ? -6.426 5.519 24.122 1.00 92.81 194 ILE A O 1
ATOM 1576 N N . ASP A 1 195 ? -6.317 7.397 25.342 1.00 95.00 195 ASP A N 1
ATOM 1577 C CA . ASP A 1 195 ? -5.186 8.013 24.639 1.00 95.00 195 ASP A CA 1
ATOM 1578 C C . ASP A 1 195 ? -3.971 7.090 24.580 1.00 95.00 195 ASP A C 1
ATOM 1580 O O . ASP A 1 195 ? -3.348 6.951 23.534 1.00 95.00 195 ASP A O 1
ATOM 1584 N N . ARG A 1 196 ? -3.641 6.400 25.679 1.00 95.25 196 ARG A N 1
ATOM 1585 C CA . ARG A 1 196 ? -2.516 5.456 25.696 1.00 95.25 196 ARG A CA 1
ATOM 1586 C C . ARG A 1 196 ? -2.722 4.299 24.719 1.00 95.25 196 ARG A C 1
ATOM 1588 O O . ARG A 1 196 ? -1.757 3.877 24.085 1.00 95.25 196 ARG A O 1
ATOM 1595 N N . TYR A 1 197 ? -3.941 3.773 24.619 1.00 95.25 197 TYR A N 1
ATOM 1596 C CA . TYR A 1 197 ? -4.258 2.711 23.666 1.00 95.25 197 TYR A CA 1
ATOM 1597 C C . TYR A 1 197 ? -4.203 3.235 22.224 1.00 95.25 197 TYR A C 1
ATOM 1599 O O . TYR A 1 197 ? -3.493 2.664 21.396 1.00 95.25 197 TYR A O 1
ATOM 1607 N N . LEU A 1 198 ? -4.886 4.348 21.939 1.00 95.56 198 LEU A N 1
ATOM 1608 C CA . LEU A 1 198 ? -4.978 4.931 20.598 1.00 95.56 198 LEU A CA 1
ATOM 1609 C C . LEU A 1 198 ? -3.610 5.403 20.074 1.00 95.56 198 LEU A C 1
ATOM 1611 O O . LEU A 1 198 ? -3.264 5.107 18.929 1.00 95.56 198 LEU A O 1
ATOM 1615 N N . MET A 1 199 ? -2.784 6.028 20.920 1.00 95.06 199 MET A N 1
ATOM 1616 C CA . MET A 1 199 ? -1.422 6.433 20.559 1.00 95.06 199 MET A CA 1
ATOM 1617 C C . MET A 1 199 ? -0.537 5.220 20.280 1.00 95.06 199 MET A C 1
ATOM 1619 O O . MET A 1 199 ? 0.215 5.235 19.311 1.00 95.06 199 MET A O 1
ATOM 1623 N N . LYS A 1 200 ? -0.647 4.147 21.079 1.00 93.88 200 LYS A N 1
ATOM 1624 C CA . LYS A 1 200 ? 0.123 2.913 20.858 1.00 93.88 200 LYS A CA 1
ATOM 1625 C C . LYS A 1 200 ? -0.277 2.203 19.559 1.00 93.88 200 LYS A C 1
ATOM 1627 O O . LYS A 1 200 ? 0.590 1.643 18.900 1.00 93.88 200 LYS A O 1
ATOM 1632 N N . LYS A 1 201 ? -1.574 2.152 19.241 1.00 93.56 201 LYS A N 1
ATOM 1633 C CA . LYS A 1 201 ? -2.112 1.306 18.162 1.00 93.56 201 LYS A CA 1
ATOM 1634 C C . LYS A 1 201 ? -2.275 2.025 16.828 1.00 93.56 201 LYS A C 1
ATOM 1636 O O . LYS A 1 201 ? -1.987 1.443 15.792 1.00 93.56 201 LYS A O 1
ATOM 1641 N N . PHE A 1 202 ? -2.700 3.285 16.841 1.00 93.94 202 PHE A N 1
ATOM 1642 C CA . PHE A 1 202 ? -2.996 4.049 15.624 1.00 93.94 202 PHE A CA 1
ATOM 1643 C C . PHE A 1 202 ? -2.122 5.306 15.465 1.00 93.94 202 PHE A C 1
ATOM 1645 O O . PHE A 1 202 ? -2.117 5.912 14.388 1.00 93.94 202 PHE A O 1
ATOM 1652 N N . GLY A 1 203 ? -1.359 5.684 16.499 1.00 91.88 203 GLY A N 1
ATOM 1653 C CA . GLY A 1 203 ? -0.514 6.883 16.505 1.00 91.88 203 GLY A CA 1
ATOM 1654 C C . GLY A 1 203 ? -1.304 8.186 16.649 1.00 91.88 203 GLY A C 1
ATOM 1655 O O . GLY A 1 203 ? -0.902 9.196 16.083 1.00 91.88 203 GLY A O 1
ATOM 1656 N N . MET A 1 204 ? -2.450 8.155 17.336 1.00 94.38 204 MET A N 1
ATOM 1657 C CA . MET A 1 204 ? -3.340 9.310 17.502 1.00 94.38 204 MET A CA 1
ATOM 1658 C C . MET A 1 204 ? -4.002 9.328 18.885 1.00 94.38 204 MET A C 1
ATOM 1660 O O . MET A 1 204 ? -4.139 8.284 19.518 1.00 94.38 204 MET A O 1
ATOM 1664 N N . ASP A 1 205 ? -4.432 10.498 19.342 1.00 94.25 205 ASP A N 1
ATOM 1665 C CA . ASP A 1 205 ? -5.186 10.677 20.585 1.00 94.25 205 ASP A CA 1
ATOM 1666 C C . ASP A 1 205 ? -6.705 10.532 20.375 1.00 94.25 205 ASP A C 1
ATOM 1668 O O . ASP A 1 205 ? -7.192 10.272 19.269 1.00 94.25 205 ASP A O 1
ATOM 1672 N N . HIS A 1 206 ? -7.476 10.683 21.455 1.00 93.75 206 HIS A N 1
ATOM 1673 C CA . HIS A 1 206 ? -8.934 10.670 21.390 1.00 93.75 206 HIS A CA 1
ATOM 1674 C C . HIS A 1 206 ? -9.515 11.845 20.584 1.00 93.75 206 HIS A C 1
ATOM 1676 O O . HIS A 1 206 ? -10.531 11.659 19.920 1.00 93.75 206 HIS A O 1
ATOM 1682 N N . GLU A 1 207 ? -8.901 13.032 20.586 1.00 92.81 207 GLU A N 1
ATOM 1683 C CA . GLU A 1 207 ? -9.404 14.173 19.799 1.00 92.81 207 GLU A CA 1
ATOM 1684 C C . GLU A 1 207 ? -9.323 13.897 18.287 1.00 92.81 207 GLU A C 1
ATOM 1686 O O . GLU A 1 207 ? -10.204 14.300 17.525 1.00 92.81 207 GLU A O 1
ATOM 1691 N N . SER A 1 208 ? -8.307 13.139 17.871 1.00 93.19 208 SER A N 1
ATOM 1692 C CA . SER A 1 208 ? -8.045 12.756 16.481 1.00 93.19 208 SER A CA 1
ATOM 1693 C C . SER A 1 208 ? -8.746 11.461 16.039 1.00 93.19 208 SER A C 1
ATOM 1695 O O . SER A 1 208 ? -8.847 11.194 14.837 1.00 93.19 208 SER A O 1
ATOM 1697 N N . PHE A 1 209 ? -9.215 10.624 16.973 1.00 94.44 209 PHE A N 1
ATOM 1698 C CA . PHE A 1 209 ? -9.777 9.309 16.652 1.00 94.44 209 PHE A CA 1
ATOM 1699 C C . PHE A 1 209 ? -11.216 9.409 16.101 1.00 94.44 209 PHE A C 1
ATOM 1701 O O . PHE A 1 209 ? -12.145 9.785 16.825 1.00 94.44 209 PHE A O 1
ATOM 1708 N N . PRO A 1 210 ? -11.462 8.997 14.838 1.00 94.31 210 PRO A N 1
ATOM 1709 C CA . PRO A 1 210 ? -12.680 9.322 14.087 1.00 94.31 210 PRO A CA 1
ATOM 1710 C C . PRO A 1 210 ? -13.947 8.582 14.545 1.00 94.31 210 PRO A C 1
ATOM 1712 O O . PRO A 1 210 ? -14.983 8.702 13.892 1.00 94.31 210 PRO A O 1
ATOM 1715 N N . TYR A 1 211 ? -13.867 7.801 15.626 1.00 93.12 211 TYR A N 1
ATOM 1716 C CA . TYR A 1 211 ? -14.981 7.028 16.173 1.00 93.12 211 TYR A CA 1
ATOM 1717 C C . TYR A 1 211 ? -15.230 7.268 17.675 1.00 93.12 211 TYR A C 1
ATOM 1719 O O . TYR A 1 211 ? -15.913 6.471 18.321 1.00 93.12 211 TYR A O 1
ATOM 1727 N N . MET A 1 212 ? -14.675 8.336 18.269 1.00 91.69 212 MET A N 1
ATOM 1728 C CA . MET A 1 212 ? -14.865 8.619 19.703 1.00 91.69 212 MET A CA 1
ATOM 1729 C C . MET A 1 212 ? -16.326 8.841 20.104 1.00 91.69 212 MET A C 1
ATOM 1731 O O . MET A 1 212 ? -16.716 8.464 21.208 1.00 91.69 212 MET A O 1
ATOM 1735 N N . GLN A 1 213 ? -17.151 9.437 19.239 1.00 87.19 213 GLN A N 1
ATOM 1736 C CA . GLN A 1 213 ? -18.565 9.653 19.558 1.00 87.19 213 GLN A CA 1
ATOM 1737 C C . GLN A 1 213 ? -19.315 8.319 19.620 1.00 87.19 213 GLN A C 1
ATOM 1739 O O . GLN A 1 213 ? -20.081 8.073 20.552 1.00 87.19 213 GLN A O 1
ATOM 1744 N N . GLU A 1 214 ? -19.059 7.424 18.671 1.00 88.19 214 GLU A N 1
ATOM 1745 C CA . GLU A 1 214 ? -19.636 6.084 18.609 1.00 88.19 214 GLU A CA 1
ATOM 1746 C C . GLU A 1 214 ? -19.132 5.187 19.739 1.00 88.19 214 GLU A C 1
ATOM 1748 O O . GLU A 1 214 ? -19.924 4.434 20.298 1.00 88.19 214 GLU A O 1
ATOM 1753 N N . LEU A 1 215 ? -17.865 5.319 20.142 1.00 84.50 215 LEU A N 1
ATOM 1754 C CA . LEU A 1 215 ? -17.289 4.620 21.297 1.00 84.50 215 LEU A CA 1
ATOM 1755 C C . LEU A 1 215 ? -18.042 4.920 22.606 1.00 84.50 215 LEU A C 1
ATOM 1757 O O . LEU A 1 215 ? -18.113 4.064 23.485 1.00 84.50 215 LEU A O 1
ATOM 1761 N N . LEU A 1 216 ? -18.627 6.116 22.720 1.00 79.31 216 LEU A N 1
ATOM 1762 C CA . LEU A 1 216 ? -19.389 6.563 23.889 1.00 79.31 216 LEU A CA 1
ATOM 1763 C C . LEU A 1 216 ? -20.911 6.352 23.764 1.00 79.31 216 LEU A C 1
ATOM 1765 O O . LEU A 1 216 ? -21.616 6.473 24.765 1.00 79.31 216 LEU A O 1
ATOM 1769 N N . THR A 1 217 ? -21.439 6.081 22.563 1.00 78.00 217 THR A N 1
ATOM 1770 C CA . THR A 1 217 ? -22.896 6.121 22.291 1.00 78.00 217 THR A CA 1
ATOM 1771 C C . THR A 1 217 ? -23.470 4.896 21.578 1.00 78.00 217 THR A C 1
ATOM 1773 O O . THR A 1 217 ? -24.687 4.708 21.592 1.00 78.00 217 THR A O 1
ATOM 1776 N N . GLN A 1 218 ? -22.640 4.052 20.961 1.00 74.75 218 GLN A N 1
ATOM 1777 C CA . GLN A 1 218 ? -23.067 2.875 20.203 1.00 74.75 218 GLN A CA 1
ATOM 1778 C C . GLN A 1 218 ? -22.568 1.573 20.837 1.00 74.75 218 GLN A C 1
ATOM 1780 O O . GLN A 1 218 ? -21.582 1.534 21.567 1.00 74.75 218 GLN A O 1
ATOM 1785 N N . GLY A 1 219 ? -23.250 0.467 20.530 1.00 75.69 219 GLY A N 1
ATOM 1786 C CA . GLY A 1 219 ? -22.790 -0.861 20.931 1.00 75.69 219 GLY A CA 1
ATOM 1787 C C . GLY A 1 219 ? -21.477 -1.233 20.237 1.00 75.69 219 GLY A C 1
ATOM 1788 O O . GLY A 1 219 ? -21.323 -1.017 19.033 1.00 75.69 219 GLY A O 1
ATOM 1789 N N . THR A 1 220 ? -20.561 -1.862 20.978 1.00 84.69 220 THR A N 1
ATOM 1790 C CA . THR A 1 220 ? -19.207 -2.238 20.522 1.00 84.69 220 THR A CA 1
ATOM 1791 C C . THR A 1 220 ? -19.189 -2.979 19.180 1.00 84.69 220 THR A C 1
ATOM 1793 O O . THR A 1 220 ? -18.320 -2.729 18.352 1.00 84.69 220 THR A O 1
ATOM 1796 N N . ALA A 1 221 ? -20.180 -3.835 18.913 1.00 85.81 221 ALA A N 1
ATOM 1797 C CA . ALA A 1 221 ? -20.303 -4.576 17.657 1.00 85.81 221 ALA A CA 1
ATOM 1798 C C . ALA A 1 221 ? -20.608 -3.699 16.422 1.00 85.81 221 ALA A C 1
ATOM 1800 O O . ALA A 1 221 ? -20.197 -4.048 15.315 1.00 85.81 221 ALA A O 1
ATOM 1801 N N . ALA A 1 222 ? -21.321 -2.578 16.585 1.00 88.00 222 ALA A N 1
ATOM 1802 C CA . ALA A 1 222 ? -21.592 -1.638 15.493 1.00 88.00 222 ALA A CA 1
ATOM 1803 C C . ALA A 1 222 ? -20.338 -0.815 15.168 1.00 88.00 222 ALA A C 1
ATOM 1805 O O . ALA A 1 222 ? -19.941 -0.716 14.006 1.00 88.00 222 ALA A O 1
ATOM 1806 N N . LEU A 1 223 ? -19.667 -0.321 16.213 1.00 91.38 223 LEU A N 1
ATOM 1807 C CA . LEU A 1 223 ? -18.380 0.359 16.103 1.00 91.38 223 LEU A CA 1
ATOM 1808 C C . LEU A 1 223 ? -17.316 -0.538 15.454 1.00 91.38 223 LEU A C 1
ATOM 1810 O O . LEU A 1 223 ? -16.632 -0.091 14.540 1.00 91.38 223 LEU A O 1
ATOM 1814 N N . LEU A 1 224 ? -17.216 -1.809 15.853 1.00 93.06 224 LEU A N 1
ATOM 1815 C CA . LEU A 1 224 ? -16.250 -2.751 15.283 1.00 93.06 224 LEU A CA 1
ATOM 1816 C C . LEU A 1 224 ? -16.408 -2.887 13.759 1.00 93.06 224 LEU A C 1
ATOM 1818 O O . LEU A 1 224 ? -15.436 -2.724 13.028 1.00 93.06 224 LEU A O 1
ATOM 1822 N N . LYS A 1 225 ? -17.639 -3.098 13.267 1.00 91.75 225 LYS A N 1
ATOM 1823 C CA . LYS A 1 225 ? -17.915 -3.168 11.820 1.00 91.75 225 LYS A CA 1
ATOM 1824 C C . LYS A 1 225 ? -17.526 -1.882 11.090 1.00 91.75 225 LYS A C 1
ATOM 1826 O O . LYS A 1 225 ? -16.930 -1.953 10.017 1.00 91.75 225 LYS A O 1
ATOM 1831 N N . LYS A 1 226 ? -17.836 -0.724 11.687 1.00 92.56 226 LYS A N 1
ATOM 1832 C CA . LYS A 1 226 ? -17.488 0.591 11.136 1.00 92.56 226 LYS A CA 1
ATOM 1833 C C . LYS A 1 226 ? -15.968 0.783 11.071 1.00 92.56 226 LYS A C 1
ATOM 1835 O O . LYS A 1 226 ? -15.458 1.174 10.030 1.00 92.56 226 LYS A O 1
ATOM 1840 N N . ALA A 1 227 ? -15.248 0.437 12.138 1.00 93.94 227 ALA A N 1
ATOM 1841 C CA . ALA A 1 227 ? -13.792 0.541 12.219 1.00 93.94 227 ALA A CA 1
ATOM 1842 C C . ALA A 1 227 ? -13.063 -0.389 11.235 1.00 93.94 227 ALA A C 1
ATOM 1844 O O . ALA A 1 227 ? -12.039 0.002 10.687 1.00 93.94 227 ALA A O 1
ATOM 1845 N N . GLN A 1 228 ? -13.610 -1.577 10.961 1.00 94.31 228 GLN A N 1
ATOM 1846 C CA . GLN A 1 228 ? -13.083 -2.512 9.957 1.00 94.31 228 GLN A CA 1
ATOM 1847 C C . GLN A 1 228 ? -13.454 -2.155 8.503 1.00 94.31 228 GLN A C 1
ATOM 1849 O O . GLN A 1 228 ? -13.064 -2.886 7.588 1.00 94.31 228 GLN A O 1
ATOM 1854 N N . LEU A 1 229 ? -14.243 -1.093 8.283 1.00 94.31 229 LEU A N 1
ATOM 1855 C CA . LEU A 1 229 ? -14.846 -0.741 6.989 1.00 94.31 229 LEU A CA 1
ATOM 1856 C C . LEU A 1 229 ? -15.514 -1.956 6.317 1.00 94.31 229 LEU A C 1
ATOM 1858 O O . LEU A 1 229 ? -15.305 -2.264 5.141 1.00 94.31 229 LEU A O 1
ATOM 1862 N N . LEU A 1 230 ? -16.305 -2.686 7.106 1.00 86.31 230 LEU A N 1
ATOM 1863 C CA . LEU A 1 230 ? -17.200 -3.724 6.610 1.00 86.31 230 LEU A CA 1
ATOM 1864 C C . LEU A 1 230 ? -18.520 -3.051 6.234 1.00 86.31 230 LEU A C 1
ATOM 1866 O O . LEU A 1 230 ? -19.262 -2.599 7.109 1.00 86.31 230 LEU A O 1
ATOM 1870 N N . THR A 1 231 ? -18.788 -2.965 4.932 1.00 63.47 231 THR A N 1
ATOM 1871 C CA . THR A 1 231 ? -20.024 -2.399 4.387 1.00 63.47 231 THR A CA 1
ATOM 1872 C C . THR A 1 231 ? -21.260 -3.104 4.953 1.00 63.47 231 THR A C 1
ATOM 1874 O O . THR A 1 231 ? -21.300 -4.329 5.095 1.00 63.47 231 THR A O 1
ATOM 1877 N N . THR A 1 232 ? -22.272 -2.301 5.289 1.00 45.72 232 THR A N 1
ATOM 1878 C CA . THR A 1 232 ? -23.635 -2.736 5.638 1.00 45.72 232 THR A CA 1
ATOM 1879 C C . THR A 1 232 ? -24.596 -2.432 4.507 1.00 45.72 232 THR A C 1
ATOM 1881 O O . THR A 1 232 ? -24.525 -1.274 4.036 1.00 45.72 232 THR A O 1
#

Organism: NCBI:txid2291814

=== Feature glossary ===
Each block in this record encodes a different view of the same protein. In brief:

Predicted aligned error. PAE(i, j) answers: if I align the predicted and true structures on residue i, how far off (in Å) do I expect residue j to be? A block-diagonal PAE matrix with low values on the blocks and high values off-diagonal is the signature of a multi-domain protein with confidently predicted domains but uncertain inter-domain orientation.

Contact-map, Ramachandran, and PAE plots. Plot images: a contact map (which residues are close in 3D, as an N×N binary image), a Ramachandran scatter (backbone torsion angles, revealing secondary-structure composition at a glance), and — for AlphaFold structures — a PAE heatmap (pairwise prediction confidence).

Backbone torsions (φ/ψ). φ (phi) and ψ (psi) are the two rotatable backbone dihedrals per residue: φ is the C(i-1)–N–Cα–C torsion, ψ is the N–Cα–C–N(i+1) torsion, both in degrees on (−180°, 180°]. α-helical residues cluster near (−60°, −45°); β-strand residues near (−120°, +130°). A Ramachandran plot is simply a scatter of (φ, ψ) for every residue.

Foldseek 3Di. A 3Di character summarizes, for each residue, the relative orientation of the Cα frame of its nearest spatial neighbor. Because it encodes fold topology rather than chemistry, 3Di alignments detect remote structural similarity that sequence alignment misses.

Radius of gyration, Cα contacts, bounding box. Three whole-structure scalars: the radius of gyration (RMS distance of Cα from centroid, in Å), the count of Cα–Cα contacts (pairs closer than 8 Å and separated by more than four residues in sequence — i.e. tertiary, not local, contacts), and the bounding-box dimensions. Together they distinguish compact globular folds from extended fibres or disordered chains.

Sequence. Sequence gives the chain of amino acids in standard one-letter code (A=alanine, C=cysteine, …, Y=tyrosine), read N→C. It is the only feature that is directly encoded by the gene; all structural features are derived from the folded form of this sequence.

mmCIF coordinates. Atomic coordinates in PDBx/mmCIF format — the same representation the Protein Data Bank distributes. Each line of the _atom_site loop places one backbone atom in Cartesian space (units: ångströms, origin: arbitrary).

Secondary structure (3-state, P-SEA). Three-state secondary structure (P-SEA) collapses the eight DSSP classes into helix (a), strand (b), and coil (c). P-SEA assigns these from Cα geometry alone — distances and angles — without requiring backbone oxygens, so it works on any Cα trace.

InterPro / GO / CATH / organism. Functional annotations link the protein to curated databases. InterPro entries identify conserved domains and families by matching the sequence against member-database signatures (Pfam, PROSITE, CDD, …). Gene Ontology (GO) terms describe molecular function, biological process, and cellular component in a controlled vocabulary. CATH places the structure in a hierarchical fold classification (Class/Architecture/Topology/Homologous-superfamily). The organism is the source species.

B-factor. B-factor (Debye–Waller factor) reflects atomic displacement in the crystal lattice. It is an experimental observable (units Å²), not a prediction; low values mean the atom is pinned down, high values mean it moves or is heterogeneous across the crystal.

Rendered structure images. Structure images are PyMOL renders from six orthogonal camera directions. Cartoon representation draws helices as coils and strands as arrows; sticks shows the backbone as bonds; surface shows the solvent-excluded envelope. Rainbow coloring maps sequence position to hue (blue→red, N→C); chain coloring assigns a distinct color per polypeptide.

Solvent-accessible surface area. Solvent-accessible surface area (SASA) is the area in Å² traced out by the centre of a 1.4 Å probe sphere (a water molecule) rolled over the protein's van der Waals surface (Shrake–Rupley / Lee–Richards construction). Buried residues have near-zero SASA; fully exposed residues can exceed 200 Å². The total SASA scales roughly with the number of surface residues.

Secondary structure (8-state, DSSP). The SS8 string is DSSP's per-residue secondary-structure call. α-helix (H) means an i→i+4 H-bond ladder; β-strand (E) means the residue participates in a β-sheet; 3₁₀ (G) and π (I) are tighter and wider helices; T/S are turns/bends; '-' is loop.

pLDDT. For AlphaFold models, the B-factor field carries pLDDT — the model's own estimate of local accuracy on a 0–100 scale. Regions with pLDDT<50 should be treated as essentially unmodeled; they often correspond to intrinsically disordered segments.

Nearest PDB structures. Nearest PDB neighbors are the top structural matches found by Foldseek when searching this structure against the entire Protein Data Bank. Each hit reports a TM-score (0 to 1; >0.5 almost always implies the same fold) and an E-value. These are *structural* homologs — they may share no detectable sequence similarity.